Protein AF-A0A8T1GXF8-F1 (afdb_monomer)

Secondary structure (DSSP, 8-state):
-HHHHTTTTT-TTT-SHHHHHTEEEEES-HHHHHHHHHHHHHHS-S-EEEEE-EEEESSGGGTTSS-HHHHHH---TTS--SEEEEETT-EEEE-S-SBGGGTB-TT-EEEEEEEETTEEEEEE-SSTTTT-EEEEE-EEEE--TT-TT-SS-EEEEE-SEEE-SEEEGGG-TT---SEEEEE-S----

InterPro domains:
  IPR027417 P-loop containing nucleoside triphosphate hydrolase [SSF52540] (17-183)
  IPR049163 DNA helicase Pif1-like, 2B domain [PF21530] (69-115)

Nearest PDB structures (foldseek):
  7lcc-assembly1_A  TM=9.025E-01  e=4.072E-19  synthetic construct
  5fhg-assembly2_B  TM=7.151E-01  e=6.614E-10  Bacteroides fragilis
  8xak-assembly2_C  TM=7.010E-01  e=9.595E-10  Saccharomyces cerevisiae
  5fhg-assembly1_A  TM=6.345E-01  e=3.557E-10  Bacteroides fragilis
  5ftf-assembly1_A  TM=6.315E-01  e=1.086E-09  Bacteroides sp. 3_1_23

pLDDT: mean 87.41, std 11.11, range [46.5, 98.56]

Structure (mmCIF, N/CA/C/O backbone):
data_AF-A0A8T1GXF8-F1
#
_entry.id   AF-A0A8T1GXF8-F1
#
loop_
_atom_site.group_PDB
_atom_site.id
_atom_site.type_symbol
_atom_site.label_atom_id
_atom_site.label_alt_id
_atom_site.label_comp_id
_atom_site.label_asym_id
_atom_site.label_entity_id
_atom_site.label_seq_id
_atom_site.pdbx_PDB_ins_code
_atom_site.Cartn_x
_atom_site.Cartn_y
_atom_site.Cartn_z
_atom_site.occupancy
_atom_site.B_iso_or_equiv
_atom_site.auth_seq_id
_atom_site.auth_comp_id
_atom_site.auth_asym_id
_atom_site.auth_atom_id
_atom_site.pdbx_PDB_model_num
ATOM 1 N N . MET A 1 1 ? -4.449 21.041 6.883 1.00 81.50 1 MET A N 1
ATOM 2 C CA . MET A 1 1 ? -5.172 20.009 6.102 1.00 81.50 1 MET A CA 1
ATOM 3 C C . MET A 1 1 ? -4.795 18.595 6.518 1.00 81.50 1 MET A C 1
ATOM 5 O O . MET A 1 1 ? -5.684 17.886 6.965 1.00 81.50 1 MET A O 1
ATOM 9 N N . VAL A 1 2 ? -3.536 18.148 6.372 1.00 83.31 2 VAL A N 1
ATOM 10 C CA . VAL A 1 2 ? -3.151 16.790 6.816 1.00 83.31 2 VAL A CA 1
ATOM 11 C C . VAL A 1 2 ? -3.390 16.630 8.319 1.00 83.31 2 VAL A C 1
ATOM 13 O O . VAL A 1 2 ? -4.063 15.682 8.712 1.00 83.31 2 VAL A O 1
ATOM 16 N N . ASP A 1 3 ? -2.955 17.605 9.122 1.00 84.75 3 ASP A N 1
ATOM 17 C CA . ASP A 1 3 ? -3.171 17.605 10.577 1.00 84.75 3 ASP A CA 1
ATOM 18 C C . ASP A 1 3 ? -4.641 17.648 10.982 1.00 84.75 3 ASP A C 1
ATOM 20 O O . ASP A 1 3 ? -5.003 17.102 12.007 1.00 84.75 3 ASP A O 1
ATOM 24 N N . GLU A 1 4 ? -5.509 18.261 10.180 1.00 86.38 4 GLU A N 1
ATOM 25 C CA . GLU A 1 4 ? -6.945 18.315 10.480 1.00 86.38 4 GLU A CA 1
ATOM 26 C C . GLU A 1 4 ? -7.642 17.013 10.078 1.00 86.38 4 GLU A C 1
ATOM 28 O O . GLU A 1 4 ? -8.509 16.514 10.790 1.00 86.38 4 GLU A O 1
ATOM 33 N N . MET A 1 5 ? -7.271 16.446 8.924 1.00 88.62 5 MET A N 1
ATOM 34 C CA . MET A 1 5 ? -7.880 15.215 8.422 1.00 88.62 5 MET A CA 1
ATOM 35 C C . MET A 1 5 ? -7.486 14.006 9.266 1.00 88.62 5 MET A C 1
ATOM 37 O O . MET A 1 5 ? -8.310 13.116 9.478 1.00 88.62 5 MET A O 1
ATOM 41 N N . TYR A 1 6 ? -6.232 13.992 9.716 1.00 91.25 6 TYR A N 1
ATOM 42 C CA . TYR A 1 6 ? -5.596 12.885 10.414 1.00 91.25 6 TYR A CA 1
ATOM 43 C C . TYR A 1 6 ? -5.114 13.278 11.820 1.00 91.25 6 TYR A C 1
ATOM 45 O O . TYR A 1 6 ? -4.135 12.717 12.300 1.00 91.25 6 TYR A O 1
ATOM 53 N N . ALA A 1 7 ? -5.809 14.209 12.485 1.00 90.25 7 ALA A N 1
ATOM 54 C CA . ALA A 1 7 ? -5.467 14.697 13.828 1.00 90.25 7 ALA A CA 1
ATOM 55 C C . ALA A 1 7 ? -5.277 13.558 14.841 1.00 90.25 7 ALA A C 1
ATOM 57 O O . ALA A 1 7 ? -4.306 13.528 15.592 1.00 90.25 7 ALA A O 1
ATOM 58 N N . ASP A 1 8 ? -6.183 12.582 14.798 1.00 92.25 8 ASP A N 1
ATOM 59 C CA . ASP A 1 8 ? -6.244 11.473 15.746 1.00 92.25 8 ASP A CA 1
ATOM 60 C C . ASP A 1 8 ? -5.544 10.208 15.234 1.00 92.25 8 ASP A C 1
ATOM 62 O O . ASP A 1 8 ? -5.797 9.122 15.743 1.00 92.25 8 ASP A O 1
ATOM 66 N N . ILE A 1 9 ? -4.666 10.311 14.225 1.00 91.62 9 ILE A N 1
ATOM 67 C CA . ILE A 1 9 ? -4.040 9.151 13.559 1.00 91.62 9 ILE A CA 1
ATOM 68 C C . ILE A 1 9 ? -3.285 8.207 14.509 1.00 91.62 9 ILE A C 1
ATOM 70 O O . ILE A 1 9 ? -3.163 7.021 14.213 1.00 91.62 9 ILE A O 1
ATOM 74 N N . ASN A 1 10 ? -2.814 8.723 15.647 1.00 92.44 10 ASN A N 1
ATOM 75 C CA . ASN A 1 10 ? -2.092 7.963 16.669 1.00 92.44 10 ASN A CA 1
ATOM 76 C C . ASN A 1 10 ? -2.950 7.629 17.902 1.00 92.44 10 ASN A C 1
ATOM 78 O O . ASN A 1 10 ? -2.447 7.021 18.841 1.00 92.44 10 ASN A O 1
ATOM 82 N N . ASN A 1 11 ? -4.233 8.005 17.925 1.00 92.50 11 ASN A N 1
ATOM 83 C CA . ASN A 1 11 ? -5.136 7.646 19.014 1.00 92.50 11 ASN A CA 1
ATOM 84 C C . ASN A 1 11 ? -5.767 6.270 18.728 1.00 92.50 11 ASN A C 1
ATOM 86 O O . ASN A 1 11 ? -6.639 6.186 17.864 1.00 92.50 11 ASN A O 1
ATOM 90 N N . PRO A 1 12 ? -5.397 5.192 19.443 1.00 86.44 12 PRO A N 1
ATOM 91 C CA . PRO A 1 12 ? -5.877 3.842 19.146 1.00 86.44 12 PRO A CA 1
ATOM 92 C C . PRO A 1 12 ? -7.381 3.645 19.397 1.00 86.44 12 PRO A C 1
ATOM 94 O O . PRO A 1 12 ? -7.958 2.701 18.862 1.00 86.44 12 PRO A O 1
ATOM 97 N N . GLU A 1 13 ? -8.026 4.514 20.183 1.00 88.31 13 GLU A N 1
ATOM 98 C CA . GLU A 1 13 ? -9.478 4.466 20.407 1.00 88.31 13 GLU A CA 1
ATOM 99 C C . GLU A 1 13 ? -10.265 5.041 19.220 1.00 88.31 13 GLU A C 1
ATOM 101 O O . GLU A 1 13 ? -11.427 4.689 19.020 1.00 88.31 13 GLU A O 1
ATOM 106 N N . ILE A 1 14 ? -9.628 5.902 18.416 1.00 89.06 14 ILE A N 1
ATOM 107 C CA . ILE A 1 14 ? -10.257 6.611 17.293 1.00 89.06 14 ILE A CA 1
ATOM 108 C C . ILE A 1 14 ? -9.760 6.074 15.947 1.00 89.06 14 ILE A C 1
ATOM 110 O O . ILE A 1 14 ? -10.574 5.817 15.067 1.00 89.06 14 ILE A O 1
ATOM 114 N N . ALA A 1 15 ? -8.451 5.880 15.774 1.00 89.25 15 ALA A N 1
ATOM 115 C CA . ALA A 1 15 ? -7.791 5.476 14.530 1.00 89.25 15 ALA A CA 1
ATOM 116 C C . ALA A 1 15 ? -7.966 3.980 14.204 1.00 89.25 15 ALA A C 1
ATOM 118 O O . ALA A 1 15 ? -7.003 3.227 14.057 1.00 89.25 15 ALA A O 1
ATOM 119 N N . ASN A 1 16 ? -9.218 3.548 14.092 1.00 88.19 16 ASN A N 1
ATOM 120 C CA . ASN A 1 16 ? -9.606 2.205 13.678 1.00 88.19 16 ASN A CA 1
ATOM 121 C C . ASN A 1 16 ? -9.900 2.136 12.163 1.00 88.19 16 ASN A C 1
ATOM 123 O O . ASN A 1 16 ? -9.823 3.135 11.439 1.00 88.19 16 ASN A O 1
ATOM 127 N N . ASP A 1 17 ? -10.254 0.943 11.674 1.00 84.44 17 ASP A N 1
ATOM 128 C CA . ASP A 1 17 ? -10.574 0.721 10.257 1.00 84.44 17 ASP A CA 1
ATOM 129 C C . ASP A 1 17 ? -11.689 1.657 9.758 1.00 84.44 17 ASP A C 1
ATOM 131 O O . ASP A 1 17 ? -11.606 2.155 8.638 1.00 84.44 17 ASP A O 1
ATOM 135 N N . GLU A 1 18 ? -12.697 1.957 10.582 1.00 87.69 18 GLU A N 1
ATOM 136 C CA . GLU A 1 18 ? -13.804 2.853 10.224 1.00 87.69 18 GLU A CA 1
ATOM 137 C C . GLU A 1 18 ? -13.340 4.309 10.066 1.00 87.69 18 GLU A C 1
ATOM 139 O O . GLU A 1 18 ? -13.694 4.975 9.089 1.00 87.69 18 GLU A O 1
ATOM 144 N N . TYR A 1 19 ? -12.486 4.793 10.972 1.00 91.06 19 TYR A N 1
ATOM 145 C CA . TYR A 1 19 ? -11.902 6.132 10.888 1.00 91.06 19 TYR A CA 1
ATOM 146 C C . TYR A 1 19 ? -11.147 6.341 9.578 1.00 91.06 19 TYR A C 1
ATOM 148 O O . TYR A 1 19 ? -11.360 7.339 8.884 1.00 91.06 19 TYR A O 1
ATOM 156 N N . PHE A 1 20 ? -10.299 5.384 9.202 1.00 90.25 20 PHE A N 1
ATOM 157 C CA . PHE A 1 20 ? -9.548 5.471 7.955 1.00 90.25 20 PHE A CA 1
ATOM 158 C C . PHE A 1 20 ? -10.421 5.191 6.722 1.00 90.25 20 PHE A C 1
ATOM 160 O O . PHE A 1 20 ? -10.200 5.804 5.676 1.00 90.25 20 PHE A O 1
ATOM 167 N N . ALA A 1 21 ? -11.430 4.319 6.819 1.00 86.62 21 ALA A N 1
ATOM 168 C CA . ALA A 1 21 ? -12.354 4.020 5.722 1.00 86.62 21 ALA A CA 1
ATOM 169 C C . ALA A 1 21 ? -13.134 5.266 5.292 1.00 86.62 21 ALA A C 1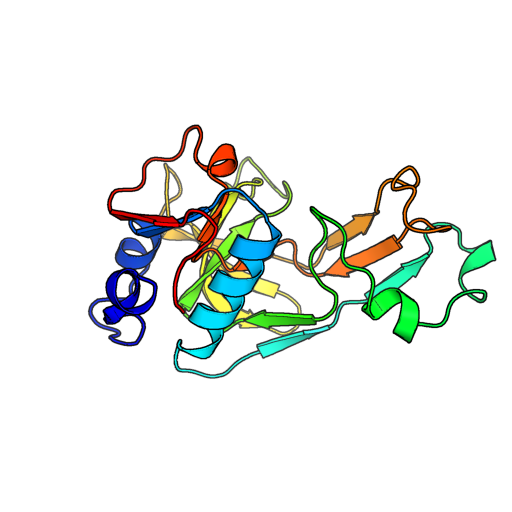
ATOM 171 O O . ALA A 1 21 ? -13.279 5.535 4.097 1.00 86.62 21 ALA A O 1
ATOM 172 N N . ASN A 1 22 ? -13.564 6.062 6.269 1.00 88.44 22 ASN A N 1
ATOM 173 C CA . ASN A 1 22 ? -14.399 7.235 6.053 1.00 88.44 22 ASN A CA 1
ATOM 174 C C . ASN A 1 22 ? -13.611 8.502 5.708 1.00 88.44 22 ASN A C 1
ATOM 176 O O . ASN A 1 22 ? -14.230 9.532 5.452 1.00 88.44 22 ASN A O 1
ATOM 180 N N . ARG A 1 23 ? -12.273 8.441 5.659 1.00 90.94 23 ARG A N 1
ATOM 181 C CA . ARG A 1 23 ? -11.396 9.590 5.398 1.00 90.94 23 ARG A CA 1
ATOM 1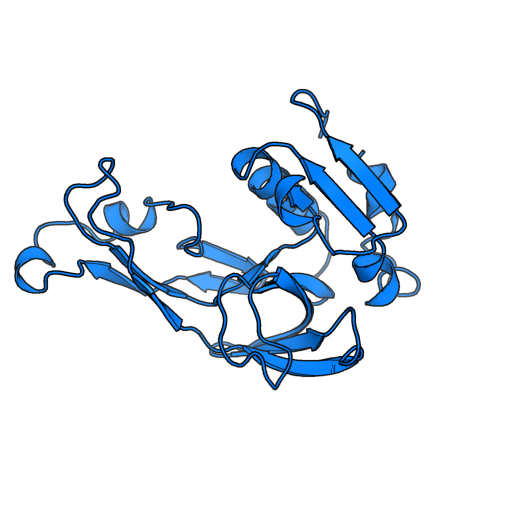82 C C . ARG A 1 23 ? -10.502 9.363 4.187 1.00 90.94 23 ARG A C 1
ATOM 184 O O . ARG A 1 23 ? -9.912 8.294 4.023 1.00 90.94 23 ARG A O 1
ATOM 191 N N . THR A 1 24 ? -10.380 10.385 3.344 1.00 90.44 24 THR A N 1
ATOM 192 C CA . THR A 1 24 ? -9.302 10.466 2.353 1.00 90.44 24 THR A CA 1
ATOM 193 C C . THR A 1 24 ? -9.024 11.910 1.959 1.00 90.44 24 THR A C 1
ATOM 195 O O . THR A 1 24 ? -9.913 12.763 1.944 1.00 90.44 24 THR A O 1
ATOM 198 N N . ILE A 1 25 ? -7.782 12.180 1.573 1.00 91.62 25 ILE A N 1
ATOM 199 C CA . ILE A 1 25 ? -7.412 13.425 0.905 1.00 91.62 25 ILE A CA 1
ATOM 200 C C . ILE A 1 25 ? -7.465 13.200 -0.609 1.00 91.62 25 ILE A C 1
ATOM 202 O O . ILE A 1 25 ? -6.959 12.204 -1.120 1.00 91.62 25 ILE A O 1
ATOM 206 N N . LEU A 1 26 ? -8.095 14.112 -1.335 1.00 90.19 26 LEU A N 1
ATOM 207 C CA . LEU A 1 26 ? -8.250 14.074 -2.780 1.00 90.19 26 LEU A CA 1
ATOM 208 C C . LEU A 1 26 ? -7.356 15.105 -3.437 1.00 90.19 26 LEU A C 1
ATOM 210 O O . LEU A 1 26 ? -7.345 16.274 -3.050 1.00 90.19 26 LEU A O 1
ATOM 214 N N . THR A 1 27 ? -6.625 14.673 -4.457 1.00 89.38 27 THR A N 1
ATOM 215 C CA . THR A 1 27 ? -5.716 15.546 -5.205 1.00 89.38 27 THR A CA 1
ATOM 216 C C . THR A 1 27 ? -5.856 15.341 -6.710 1.00 89.38 27 THR A C 1
ATOM 218 O O . THR A 1 27 ? -6.515 14.414 -7.182 1.00 89.38 27 THR A O 1
ATOM 221 N N . THR A 1 28 ? -5.250 16.221 -7.501 1.00 87.19 28 THR A N 1
ATOM 222 C CA . THR A 1 28 ? -5.323 16.143 -8.966 1.00 87.19 28 THR A CA 1
ATOM 223 C C . THR A 1 28 ? -4.246 15.255 -9.590 1.00 87.19 28 THR A C 1
ATOM 225 O O . THR A 1 28 ? -4.422 14.818 -10.724 1.00 87.19 28 THR A O 1
ATOM 228 N N . THR A 1 29 ? -3.141 14.957 -8.890 1.00 85.94 29 THR A N 1
ATOM 229 C CA . THR A 1 29 ? -1.992 14.236 -9.473 1.00 85.94 29 THR A CA 1
ATOM 230 C C . THR A 1 29 ? -1.434 13.154 -8.550 1.00 85.94 29 THR A C 1
ATOM 232 O O . THR A 1 29 ? -1.366 13.322 -7.331 1.00 85.94 29 THR A O 1
ATOM 235 N N . ASN A 1 30 ? -0.958 12.049 -9.138 1.00 83.44 30 ASN A N 1
ATOM 236 C CA . ASN A 1 30 ? -0.320 10.957 -8.389 1.00 83.44 30 ASN A CA 1
ATOM 237 C C . ASN A 1 30 ? 0.923 11.430 -7.615 1.00 83.44 30 ASN A C 1
ATOM 239 O O . ASN A 1 30 ? 1.163 10.964 -6.509 1.00 83.44 30 ASN A O 1
ATOM 243 N N . ALA A 1 31 ? 1.674 12.400 -8.149 1.00 84.69 31 ALA A N 1
ATOM 244 C CA . ALA A 1 31 ? 2.844 12.956 -7.469 1.00 84.69 31 ALA A CA 1
ATOM 245 C C . ALA A 1 31 ? 2.479 13.654 -6.145 1.00 84.69 31 ALA A C 1
ATOM 247 O O . ALA A 1 31 ? 3.201 13.542 -5.157 1.00 84.69 31 ALA A O 1
ATOM 248 N N . VAL A 1 32 ? 1.346 14.365 -6.090 1.00 88.19 32 VAL A N 1
ATOM 249 C CA . VAL A 1 32 ? 0.863 14.965 -4.834 1.00 88.19 32 VAL A CA 1
ATOM 250 C C . VAL A 1 32 ? 0.328 13.879 -3.897 1.00 88.19 32 VAL A C 1
ATOM 252 O O . VAL A 1 32 ? 0.594 13.943 -2.701 1.00 88.19 32 VAL A O 1
ATOM 255 N N . VAL A 1 33 ? -0.371 12.862 -4.426 1.00 88.75 33 VAL A N 1
ATOM 256 C CA . VAL A 1 33 ? -0.807 11.697 -3.630 1.00 88.75 33 VAL A CA 1
ATOM 257 C C . VAL A 1 33 ? 0.378 11.040 -2.928 1.00 88.75 33 VAL A C 1
ATOM 259 O O . VAL A 1 33 ? 0.314 10.827 -1.721 1.00 88.75 33 VAL A O 1
ATOM 262 N N . GLN A 1 34 ? 1.462 10.768 -3.659 1.00 86.50 34 GLN A N 1
ATOM 263 C CA . GLN A 1 34 ? 2.660 10.143 -3.107 1.00 86.50 34 GLN A CA 1
ATOM 264 C C . GLN A 1 34 ? 3.252 10.981 -1.966 1.00 86.50 34 GLN A C 1
ATOM 266 O O . GLN A 1 34 ? 3.443 10.452 -0.875 1.00 86.50 34 GLN A O 1
ATOM 271 N N . ARG A 1 35 ? 3.441 12.291 -2.174 1.00 88.62 35 ARG A N 1
ATOM 272 C CA . ARG A 1 35 ? 3.970 13.191 -1.133 1.00 88.62 35 ARG A CA 1
ATOM 273 C C . ARG A 1 35 ? 3.108 13.213 0.129 1.00 88.62 35 ARG A C 1
ATOM 275 O O . ARG A 1 35 ? 3.638 13.119 1.229 1.00 88.62 35 ARG A O 1
ATOM 282 N N . ILE A 1 36 ? 1.784 13.304 -0.015 1.00 91.19 36 ILE A N 1
ATOM 283 C CA . ILE A 1 36 ? 0.873 13.307 1.140 1.00 91.19 36 ILE A CA 1
ATOM 284 C C . ILE A 1 36 ? 0.916 11.960 1.860 1.00 91.19 36 ILE A C 1
ATOM 286 O O . ILE A 1 36 ? 1.009 11.921 3.082 1.00 91.19 36 ILE A O 1
ATOM 290 N N . ASN A 1 37 ? 0.874 10.856 1.117 1.00 91.94 37 ASN A N 1
ATOM 291 C CA . ASN A 1 37 ? 0.954 9.519 1.690 1.00 91.94 37 ASN A CA 1
ATOM 292 C C . ASN A 1 37 ? 2.260 9.307 2.465 1.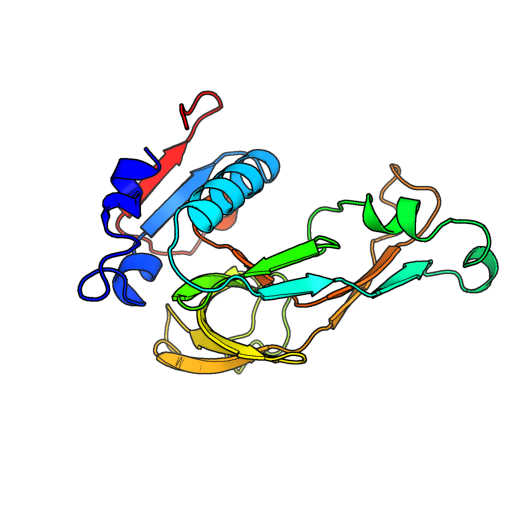00 91.94 37 ASN A C 1
ATOM 294 O O . ASN A 1 37 ? 2.223 8.774 3.572 1.00 91.94 37 ASN A O 1
ATOM 298 N N . GLU A 1 38 ? 3.395 9.747 1.922 1.00 89.31 38 GLU A N 1
ATOM 299 C CA . GLU A 1 38 ? 4.693 9.704 2.600 1.00 89.31 38 GLU A CA 1
ATOM 300 C C . GLU A 1 38 ? 4.685 10.558 3.874 1.00 89.31 38 GLU A C 1
ATOM 302 O O . GLU A 1 38 ? 5.033 10.053 4.942 1.00 89.31 38 GLU A O 1
ATOM 307 N N . ALA A 1 39 ? 4.210 11.806 3.795 1.00 90.62 39 ALA A N 1
ATOM 308 C CA . ALA A 1 39 ? 4.131 12.711 4.940 1.00 90.62 39 ALA A CA 1
ATOM 309 C C . ALA A 1 39 ? 3.247 12.153 6.070 1.00 90.62 39 ALA A C 1
ATOM 311 O O . ALA A 1 39 ? 3.643 12.167 7.234 1.00 90.62 39 ALA A O 1
ATOM 312 N N . VAL A 1 40 ? 2.071 11.606 5.744 1.00 91.75 40 VAL A N 1
ATOM 313 C CA . VAL A 1 40 ? 1.162 11.013 6.740 1.00 91.75 40 VAL A CA 1
ATOM 314 C C . VAL A 1 40 ? 1.765 9.736 7.339 1.00 91.75 40 VAL A C 1
ATOM 316 O O . VAL A 1 40 ? 1.725 9.543 8.552 1.00 91.75 40 VAL A O 1
ATOM 319 N N . THR A 1 41 ? 2.400 8.891 6.519 1.00 90.44 41 THR A N 1
ATOM 320 C CA . THR A 1 41 ? 3.068 7.661 6.989 1.00 90.44 41 THR A CA 1
ATOM 321 C C . THR A 1 41 ? 4.215 7.969 7.959 1.00 90.44 41 THR A C 1
ATOM 323 O O . THR A 1 41 ? 4.455 7.215 8.907 1.00 90.44 41 THR A O 1
ATOM 326 N N . GLN A 1 42 ? 4.928 9.081 7.758 1.00 89.94 42 GLN A N 1
ATOM 327 C CA . GLN A 1 42 ? 5.978 9.532 8.675 1.00 89.94 42 GLN A CA 1
ATOM 328 C C . GLN A 1 42 ? 5.418 9.981 10.034 1.00 89.94 42 GLN A C 1
ATOM 330 O O . GLN A 1 42 ? 6.068 9.723 11.044 1.00 89.94 42 GLN A O 1
ATOM 335 N N . ARG A 1 43 ? 4.215 10.575 10.069 1.00 90.31 43 ARG A N 1
ATOM 336 C CA . ARG A 1 43 ? 3.528 11.019 11.302 1.00 90.31 43 ARG A CA 1
ATOM 337 C C . ARG A 1 43 ? 2.914 9.873 12.115 1.00 90.31 43 ARG A C 1
ATOM 339 O O . ARG A 1 43 ? 2.782 10.001 13.329 1.00 90.31 43 ARG A O 1
ATOM 346 N N . LEU A 1 44 ? 2.532 8.774 11.458 1.00 90.62 44 LEU A N 1
ATOM 347 C CA . LEU A 1 44 ? 1.970 7.597 12.126 1.00 90.62 44 LEU A CA 1
ATOM 348 C C . LEU A 1 44 ? 3.009 6.969 13.071 1.00 90.62 44 LEU A C 1
ATOM 350 O O . LEU A 1 44 ? 4.137 6.699 12.663 1.00 90.62 44 LEU A O 1
ATOM 354 N N . GLU A 1 45 ? 2.654 6.703 14.318 1.00 92.56 45 GLU A N 1
ATOM 355 C CA . GLU A 1 45 ? 3.526 6.028 15.277 1.00 92.56 45 GLU A CA 1
ATOM 356 C C . GLU A 1 45 ? 3.657 4.526 14.978 1.00 92.56 45 GLU A C 1
ATOM 358 O O . GLU A 1 45 ? 2.863 3.920 14.259 1.00 92.56 45 GLU A O 1
ATOM 363 N N . GLY A 1 46 ? 4.700 3.906 15.531 1.00 91.19 46 GLY A N 1
ATOM 364 C CA . GLY A 1 46 ? 4.944 2.471 15.408 1.00 91.19 46 GLY A CA 1
ATOM 365 C C . GLY A 1 46 ? 6.103 2.098 14.485 1.00 91.19 46 GLY A C 1
ATOM 366 O O . GLY A 1 46 ? 6.751 2.934 13.850 1.00 91.19 46 GLY A O 1
ATOM 367 N N . VAL A 1 47 ? 6.393 0.797 14.457 1.00 94.06 47 VAL A N 1
ATOM 368 C CA . VAL A 1 47 ? 7.560 0.243 13.765 1.00 94.06 47 VAL A CA 1
ATOM 369 C C . VAL A 1 47 ? 7.313 0.214 12.259 1.00 94.06 47 VAL A C 1
ATOM 371 O O . VAL A 1 47 ? 6.392 -0.450 11.779 1.00 94.06 47 VAL A O 1
ATOM 374 N N . SER A 1 48 ? 8.163 0.922 11.517 1.00 95.25 48 SER A N 1
ATOM 375 C CA . SER A 1 48 ? 8.219 0.836 10.059 1.00 95.25 48 SER A CA 1
ATOM 376 C C . SER A 1 48 ? 8.824 -0.492 9.625 1.00 95.25 48 SER A C 1
ATOM 378 O O . SER A 1 48 ? 9.887 -0.880 10.109 1.00 95.25 48 SER A O 1
ATOM 380 N N . GLN A 1 49 ? 8.202 -1.137 8.646 1.00 97.00 49 GLN A N 1
ATOM 381 C CA . GLN A 1 49 ? 8.792 -2.240 7.906 1.00 97.00 49 GLN A CA 1
ATOM 382 C C . GLN A 1 49 ? 9.028 -1.824 6.460 1.00 97.00 49 GLN A C 1
ATOM 384 O O . GLN A 1 49 ? 8.138 -1.300 5.786 1.00 97.00 49 GLN A O 1
ATOM 389 N N . GLU A 1 50 ? 10.248 -2.064 5.996 1.00 96.81 50 GLU A N 1
ATOM 390 C CA . GLU A 1 50 ? 10.673 -1.758 4.641 1.00 96.81 50 GLU A CA 1
ATOM 391 C C . GLU A 1 50 ? 10.691 -3.017 3.776 1.00 96.81 50 GLU A C 1
ATOM 393 O O . GLU A 1 50 ? 11.159 -4.083 4.182 1.00 96.81 50 GLU A O 1
ATOM 398 N N . TYR A 1 51 ? 10.187 -2.876 2.555 1.00 97.88 51 TYR A N 1
ATOM 399 C CA . TYR A 1 51 ? 10.198 -3.908 1.537 1.00 97.88 51 TYR A CA 1
ATOM 400 C C . TYR A 1 51 ? 10.902 -3.384 0.293 1.00 97.88 51 TYR A C 1
ATOM 402 O O . TYR A 1 51 ? 10.351 -2.566 -0.444 1.00 97.88 51 TYR A O 1
ATOM 410 N N . LEU A 1 52 ? 12.098 -3.907 0.037 1.00 97.56 52 LEU A N 1
ATOM 411 C CA . LEU A 1 52 ? 12.822 -3.679 -1.210 1.00 97.56 52 LEU A CA 1
ATOM 412 C C . LEU A 1 52 ? 12.291 -4.606 -2.302 1.00 97.56 52 LEU A C 1
ATOM 414 O O . LEU A 1 52 ? 12.004 -5.786 -2.043 1.00 97.56 52 LEU A O 1
ATOM 418 N N . SER A 1 53 ? 12.131 -4.068 -3.506 1.00 96.88 53 SER A N 1
ATOM 419 C CA . SER A 1 53 ? 11.737 -4.842 -4.676 1.00 96.88 53 SER A CA 1
ATOM 420 C C . SER A 1 53 ? 12.895 -5.679 -5.213 1.00 96.88 53 SER A C 1
ATOM 422 O O . SER A 1 53 ? 14.049 -5.520 -4.820 1.00 96.88 53 SER A O 1
ATOM 424 N N . THR A 1 54 ? 12.573 -6.598 -6.118 1.00 95.00 54 THR A N 1
ATOM 425 C CA . THR A 1 54 ? 13.567 -7.277 -6.956 1.00 95.00 54 THR A CA 1
ATOM 426 C C . THR A 1 54 ? 13.335 -6.844 -8.392 1.00 95.00 54 THR A C 1
ATOM 428 O O . THR A 1 54 ? 12.263 -7.128 -8.933 1.00 95.00 54 THR A O 1
ATOM 431 N N . ASP A 1 55 ? 14.315 -6.160 -8.978 1.00 92.88 55 ASP A N 1
ATOM 432 C CA . ASP A 1 55 ? 14.184 -5.521 -10.283 1.00 92.88 55 ASP A CA 1
ATOM 433 C C . ASP A 1 55 ? 15.056 -6.213 -11.334 1.00 92.88 55 ASP A C 1
ATOM 435 O O . ASP A 1 55 ? 16.151 -6.709 -11.066 1.00 92.88 55 ASP A O 1
ATOM 439 N N . SER A 1 56 ? 14.530 -6.268 -12.549 1.00 90.44 56 SER A N 1
ATOM 440 C CA . SER A 1 56 ? 15.161 -6.877 -13.717 1.00 90.44 56 SER A CA 1
ATOM 441 C C . SER A 1 56 ? 14.635 -6.210 -14.982 1.00 90.44 56 SER A C 1
ATOM 443 O O . SER A 1 56 ? 13.628 -5.499 -14.943 1.00 90.44 56 SER A O 1
ATOM 445 N N . VAL A 1 57 ? 15.315 -6.438 -16.098 1.00 88.62 57 VAL A N 1
ATOM 446 C CA . VAL A 1 57 ? 14.848 -6.022 -17.421 1.00 88.62 57 VAL A CA 1
ATOM 447 C C . VAL A 1 57 ? 14.047 -7.169 -18.038 1.00 88.62 57 VAL A C 1
ATOM 449 O O . VAL A 1 57 ? 14.370 -8.330 -17.818 1.00 88.62 57 VAL A O 1
ATOM 452 N N . GLU A 1 58 ? 12.973 -6.852 -18.757 1.00 78.31 58 GLU A N 1
ATOM 453 C CA . GLU A 1 58 ? 12.092 -7.838 -19.399 1.00 78.31 58 GLU A CA 1
ATOM 454 C C . GLU A 1 58 ? 12.810 -8.661 -20.482 1.00 78.31 58 GLU A C 1
ATOM 456 O O . GLU A 1 58 ? 12.523 -9.843 -20.651 1.00 78.31 58 GLU A O 1
ATOM 461 N N . GLU A 1 59 ? 13.773 -8.057 -21.178 1.00 72.94 59 GLU A N 1
ATOM 462 C CA . GLU A 1 59 ? 14.635 -8.745 -22.138 1.00 72.94 59 GLU A CA 1
ATOM 463 C C . GLU A 1 59 ? 15.879 -9.306 -21.432 1.00 72.94 59 GLU A C 1
ATOM 465 O O . GLU A 1 59 ? 16.795 -8.555 -21.083 1.00 72.94 59 GLU A O 1
ATOM 470 N N . ASP A 1 60 ? 15.928 -10.632 -21.262 1.00 60.25 60 ASP A N 1
ATOM 471 C CA . ASP A 1 60 ? 17.025 -11.346 -20.586 1.00 60.25 60 ASP A CA 1
ATOM 472 C C . ASP A 1 60 ? 18.408 -11.052 -21.206 1.00 60.25 60 ASP A C 1
ATOM 474 O O . ASP A 1 60 ? 19.411 -10.973 -20.496 1.00 60.25 60 ASP A O 1
ATOM 478 N N . GLU A 1 61 ? 18.470 -10.798 -22.518 1.00 61.78 61 GLU A N 1
ATOM 479 C CA . GLU A 1 61 ? 19.714 -10.443 -23.219 1.00 61.78 61 GLU A CA 1
ATOM 480 C C . GLU A 1 61 ? 20.275 -9.076 -22.798 1.00 61.78 61 GLU A C 1
ATOM 482 O O . GLU A 1 61 ? 21.469 -8.822 -22.972 1.00 61.78 61 GLU A O 1
ATOM 487 N N . LYS A 1 62 ? 19.440 -8.200 -22.213 1.00 60.84 62 LYS A N 1
ATOM 488 C CA . LYS A 1 62 ? 19.833 -6.855 -21.777 1.00 60.84 62 LYS A CA 1
ATOM 489 C C . LYS A 1 62 ? 20.061 -6.699 -20.277 1.00 60.84 62 LYS A C 1
ATOM 491 O O . LYS A 1 62 ? 20.445 -5.614 -19.838 1.00 60.84 62 LYS A O 1
ATOM 496 N N . VAL A 1 63 ? 19.874 -7.762 -19.494 1.00 61.25 63 VAL A N 1
ATOM 497 C CA . VAL A 1 63 ? 19.955 -7.731 -18.021 1.00 61.25 63 VAL A CA 1
ATOM 498 C C . VAL A 1 63 ? 21.298 -7.194 -17.515 1.00 61.25 63 VAL A C 1
ATOM 500 O O . VAL A 1 63 ? 21.337 -6.535 -16.482 1.00 61.25 63 VAL A O 1
ATOM 503 N N . ASN A 1 64 ? 22.381 -7.393 -18.272 1.00 65.12 64 ASN A N 1
ATOM 504 C CA . ASN A 1 64 ? 23.723 -6.934 -17.903 1.00 65.12 64 ASN A CA 1
ATOM 505 C C . ASN A 1 64 ? 24.087 -5.526 -18.417 1.00 65.12 64 ASN A C 1
ATOM 507 O O . ASN A 1 64 ? 25.186 -5.059 -18.126 1.00 65.12 64 ASN A O 1
ATOM 511 N N . PHE A 1 65 ? 23.223 -4.843 -19.180 1.00 75.94 65 PHE A N 1
ATOM 512 C CA . PHE A 1 65 ? 23.517 -3.486 -19.679 1.00 75.94 65 PHE A CA 1
ATOM 513 C C . PHE A 1 65 ? 23.139 -2.373 -18.700 1.00 75.94 65 PHE A C 1
ATOM 515 O O . PHE A 1 65 ? 23.543 -1.230 -18.908 1.00 75.94 65 PHE A O 1
ATOM 522 N N . PHE A 1 66 ? 22.369 -2.682 -17.654 1.00 81.75 66 PHE A N 1
ATOM 523 C CA . PHE A 1 66 ? 21.871 -1.687 -16.710 1.00 81.75 66 PHE A CA 1
ATOM 524 C C . PHE A 1 66 ? 22.256 -2.054 -15.281 1.00 81.75 66 PHE A C 1
ATOM 526 O O . PHE A 1 66 ? 22.035 -3.176 -14.826 1.00 81.75 66 PHE A O 1
ATOM 533 N N . GLU A 1 67 ? 22.812 -1.086 -14.559 1.00 87.00 67 GLU A N 1
ATOM 534 C CA . GLU A 1 67 ? 23.116 -1.246 -13.142 1.00 87.00 67 GLU A CA 1
ATOM 535 C C . GLU A 1 67 ? 21.824 -1.315 -12.319 1.00 87.00 67 GLU A C 1
ATOM 537 O O . GLU A 1 67 ? 20.850 -0.607 -12.588 1.00 87.00 67 GLU A O 1
ATOM 542 N N . GLN A 1 68 ? 21.819 -2.144 -11.272 1.00 88.44 68 GLN A N 1
ATOM 543 C CA . GLN A 1 68 ? 20.661 -2.291 -10.380 1.00 88.44 68 GLN A CA 1
ATOM 544 C C . GLN A 1 68 ? 20.253 -0.960 -9.738 1.00 88.44 68 GLN A C 1
ATOM 546 O O . GLN A 1 68 ? 19.065 -0.680 -9.603 1.00 88.44 68 GLN A O 1
ATOM 551 N N . GLU A 1 69 ? 21.221 -0.102 -9.411 1.00 89.94 69 GLU A N 1
ATOM 552 C CA . GLU A 1 69 ? 20.958 1.229 -8.860 1.00 89.94 69 GLU A CA 1
ATOM 553 C C . GLU A 1 69 ? 20.110 2.083 -9.807 1.00 89.94 69 GLU A C 1
ATOM 555 O O . GLU A 1 69 ? 19.178 2.746 -9.357 1.00 89.94 69 GLU A O 1
ATOM 560 N N . VAL A 1 70 ? 20.342 1.991 -11.122 1.00 88.75 70 VAL A N 1
ATOM 561 C CA . VAL A 1 70 ? 19.513 2.671 -12.126 1.00 88.75 70 VAL A CA 1
ATOM 562 C C . VAL A 1 70 ? 18.084 2.142 -12.066 1.00 88.75 70 VAL A C 1
ATOM 564 O O . VAL A 1 70 ? 17.149 2.937 -11.966 1.00 88.75 70 VAL A O 1
ATOM 567 N N . LEU A 1 71 ? 17.894 0.819 -12.040 1.00 90.06 71 LEU A N 1
ATOM 568 C CA . LEU A 1 71 ? 16.560 0.208 -11.982 1.00 90.06 71 LEU A CA 1
ATOM 569 C C . LEU A 1 71 ? 15.791 0.625 -10.719 1.00 90.06 71 LEU A C 1
ATOM 571 O O . LEU A 1 71 ? 14.599 0.932 -10.789 1.00 90.06 71 LEU A O 1
ATOM 575 N N . HIS A 1 72 ? 16.479 0.717 -9.579 1.00 92.56 72 HIS A N 1
ATOM 576 C CA . HIS A 1 72 ? 15.888 1.126 -8.305 1.00 92.56 72 HIS A CA 1
ATOM 577 C C . HIS A 1 72 ? 15.361 2.570 -8.313 1.00 92.56 72 HIS A C 1
ATOM 579 O O . HIS A 1 72 ? 14.411 2.874 -7.587 1.00 92.56 72 HIS A O 1
ATOM 585 N N . THR A 1 73 ? 15.930 3.455 -9.141 1.00 89.38 73 THR A N 1
ATOM 586 C CA . THR A 1 73 ? 15.462 4.849 -9.282 1.00 89.38 73 THR A CA 1
ATOM 587 C C . THR A 1 73 ? 14.231 4.996 -10.177 1.00 89.38 73 THR A C 1
ATOM 589 O O . THR A 1 73 ? 13.550 6.021 -10.122 1.00 89.38 73 THR A O 1
ATOM 592 N N . VAL A 1 74 ? 13.898 3.974 -10.975 1.00 87.94 74 VAL A N 1
ATOM 593 C CA . VAL A 1 74 ? 12.773 4.033 -11.912 1.00 87.94 74 VAL A CA 1
ATOM 594 C C . VAL A 1 74 ? 11.442 3.982 -11.160 1.00 87.94 74 VAL A C 1
ATOM 596 O O . VAL A 1 74 ? 11.121 3.010 -10.459 1.00 87.94 74 VAL A O 1
ATOM 599 N N . ASN A 1 75 ? 10.639 5.031 -11.345 1.00 86.44 75 ASN A N 1
ATOM 600 C CA . ASN A 1 75 ? 9.290 5.157 -10.806 1.00 86.44 75 ASN A CA 1
ATOM 601 C C . ASN A 1 75 ? 8.285 5.270 -11.960 1.00 86.44 75 ASN A C 1
ATOM 603 O O . ASN A 1 75 ? 8.302 6.242 -12.709 1.00 86.44 75 ASN A O 1
ATOM 607 N N . ILE A 1 76 ? 7.425 4.260 -12.107 1.00 86.69 76 ILE A N 1
ATOM 608 C CA . ILE A 1 76 ? 6.452 4.152 -13.200 1.00 86.69 76 ILE A CA 1
ATOM 609 C C . ILE A 1 76 ? 5.052 4.108 -12.599 1.00 86.69 76 ILE A C 1
ATOM 611 O O . ILE A 1 76 ? 4.767 3.318 -11.696 1.00 86.69 76 ILE A O 1
ATOM 615 N N . ASN A 1 77 ? 4.149 4.930 -13.136 1.00 82.75 77 ASN A N 1
ATOM 616 C CA . ASN A 1 77 ? 2.752 4.952 -12.710 1.00 82.75 77 ASN A CA 1
ATOM 617 C C . ASN A 1 77 ? 2.118 3.551 -12.805 1.00 82.75 77 ASN A C 1
ATOM 619 O O . ASN A 1 77 ? 2.156 2.902 -13.846 1.00 82.75 77 ASN A O 1
ATOM 623 N N . GLY A 1 78 ? 1.487 3.098 -11.719 1.00 85.31 78 GLY A N 1
ATOM 624 C CA . GLY A 1 78 ? 0.841 1.779 -11.662 1.00 85.31 78 GLY A CA 1
ATOM 625 C C . GLY A 1 78 ? 1.780 0.614 -11.325 1.00 85.31 78 GLY A C 1
ATOM 626 O O . GLY A 1 78 ? 1.321 -0.530 -11.264 1.00 85.31 78 GLY A O 1
ATOM 627 N N . ILE A 1 79 ? 3.057 0.896 -11.057 1.00 90.69 79 ILE A N 1
ATOM 628 C CA . ILE A 1 79 ? 4.029 -0.044 -10.499 1.00 90.69 79 ILE A CA 1
ATOM 629 C C . ILE A 1 79 ? 4.418 0.441 -9.102 1.00 90.69 79 ILE A C 1
ATOM 631 O O . ILE A 1 79 ? 4.651 1.627 -8.891 1.00 90.69 79 ILE A O 1
ATOM 635 N N . SER A 1 80 ? 4.473 -0.471 -8.129 1.00 92.81 80 SER A N 1
ATOM 636 C CA . SER A 1 80 ? 4.923 -0.117 -6.778 1.00 92.81 80 SER A CA 1
ATOM 637 C C . SER A 1 80 ? 6.382 0.375 -6.804 1.00 92.81 80 SER A C 1
ATOM 639 O O . SER A 1 80 ? 7.191 -0.159 -7.574 1.00 92.81 80 SER A O 1
ATOM 641 N N . PRO A 1 81 ? 6.768 1.350 -5.960 1.00 93.25 81 PRO A N 1
ATOM 642 C CA . PRO A 1 81 ? 8.153 1.807 -5.884 1.00 93.25 81 PRO A CA 1
ATOM 643 C C . PRO A 1 81 ? 9.103 0.684 -5.451 1.00 93.25 81 PRO A C 1
ATOM 645 O O . PRO A 1 81 ? 8.686 -0.301 -4.828 1.00 93.25 81 PRO A O 1
ATOM 648 N N . HIS A 1 82 ? 10.393 0.861 -5.756 1.00 95.38 82 HIS A N 1
ATOM 649 C CA . HIS A 1 82 ? 11.445 -0.051 -5.310 1.00 95.38 82 HIS A CA 1
ATOM 650 C C . HIS A 1 82 ? 11.426 -0.211 -3.787 1.00 95.38 82 HIS A C 1
ATOM 652 O O . HIS A 1 82 ? 11.358 -1.325 -3.270 1.00 95.38 82 HIS A O 1
ATOM 658 N N . LYS A 1 83 ? 11.400 0.917 -3.074 1.00 95.25 83 LYS A N 1
ATOM 659 C CA . LYS A 1 83 ? 11.323 0.971 -1.618 1.00 95.25 83 LYS A CA 1
ATOM 660 C C . LYS A 1 83 ? 9.889 1.242 -1.177 1.00 95.25 83 LYS A C 1
ATOM 662 O O . LYS A 1 83 ? 9.375 2.338 -1.387 1.00 95.25 83 LYS A O 1
ATOM 667 N N . LEU A 1 84 ? 9.255 0.249 -0.559 1.00 95.00 84 LEU A N 1
ATOM 668 C CA . LEU A 1 84 ? 7.925 0.375 0.035 1.00 95.00 84 LEU A CA 1
ATOM 669 C C . LEU A 1 84 ? 8.036 0.301 1.561 1.00 95.00 84 LEU A C 1
ATOM 671 O O . LEU A 1 84 ? 8.379 -0.744 2.110 1.00 95.00 84 LEU A O 1
ATOM 675 N N . THR A 1 85 ? 7.730 1.403 2.242 1.00 95.38 85 THR A N 1
ATOM 676 C CA . THR A 1 85 ? 7.752 1.494 3.709 1.00 95.38 85 THR A CA 1
ATOM 677 C C . THR A 1 85 ? 6.324 1.524 4.242 1.00 95.38 85 THR A C 1
ATOM 679 O O . THR A 1 85 ? 5.534 2.376 3.841 1.00 95.38 85 THR A O 1
ATOM 682 N N . LEU A 1 86 ? 5.987 0.600 5.143 1.00 96.31 86 LEU A N 1
ATOM 683 C CA . LEU A 1 86 ? 4.648 0.455 5.720 1.00 96.31 86 LEU A CA 1
ATOM 684 C C . LEU A 1 86 ? 4.719 0.330 7.243 1.00 96.31 86 LEU A C 1
ATOM 686 O O . LEU A 1 86 ? 5.723 -0.125 7.787 1.00 96.31 86 LEU A O 1
ATOM 690 N N . LYS A 1 87 ? 3.629 0.683 7.926 1.00 95.62 87 LYS A N 1
ATOM 691 C CA . LYS A 1 87 ? 3.437 0.471 9.367 1.00 95.62 87 LYS A CA 1
ATOM 692 C C . LYS A 1 87 ? 2.130 -0.278 9.606 1.00 95.62 87 LYS A C 1
ATOM 694 O O . LYS A 1 87 ? 1.190 -0.169 8.814 1.00 95.62 87 LYS A O 1
ATOM 699 N N . LYS A 1 88 ? 2.046 -1.022 10.710 1.00 94.50 88 LYS A N 1
ATOM 700 C CA . LYS A 1 88 ? 0.773 -1.600 11.165 1.00 94.50 88 LYS A CA 1
ATOM 701 C C . LYS A 1 88 ? -0.274 -0.488 11.333 1.00 94.50 88 LYS A C 1
ATOM 703 O O . LYS A 1 88 ? 0.073 0.613 11.740 1.00 94.50 88 LYS A O 1
ATOM 708 N N . GLY A 1 89 ? -1.527 -0.766 10.975 1.00 92.62 89 GLY A N 1
ATOM 709 C CA . GLY A 1 89 ? -2.624 0.206 11.009 1.00 92.62 89 GLY A CA 1
ATOM 710 C C . GLY A 1 89 ? -2.652 1.191 9.836 1.00 92.62 89 GLY A C 1
ATOM 711 O O . GLY A 1 89 ? -3.623 1.923 9.687 1.00 92.62 89 GLY A O 1
ATOM 712 N N . THR A 1 90 ? -1.638 1.202 8.961 1.00 94.31 90 THR A N 1
ATOM 713 C CA . THR A 1 90 ? -1.671 2.064 7.769 1.00 94.31 90 THR A CA 1
ATOM 714 C C . THR A 1 90 ? -2.789 1.599 6.824 1.00 94.31 90 THR A C 1
ATOM 716 O O . THR A 1 90 ? -2.792 0.422 6.449 1.00 94.31 90 THR A O 1
ATOM 719 N N . PRO A 1 91 ? -3.705 2.481 6.381 1.00 95.19 91 PRO A N 1
ATOM 720 C CA . PRO A 1 91 ? -4.597 2.176 5.275 1.00 95.19 91 PRO A CA 1
ATOM 721 C C . PRO A 1 91 ? -3.790 2.077 3.981 1.00 95.19 91 PRO A C 1
ATOM 723 O O . PRO A 1 91 ? -3.016 2.972 3.634 1.00 95.19 91 PRO A O 1
ATOM 726 N N . ILE A 1 92 ? -3.998 1.000 3.237 1.00 95.69 92 ILE A N 1
ATOM 727 C CA . ILE A 1 92 ? -3.399 0.758 1.925 1.00 95.69 92 ILE A CA 1
ATOM 728 C C . ILE A 1 92 ? -4.478 0.533 0.873 1.00 95.69 92 ILE A C 1
ATOM 730 O O . ILE A 1 92 ? -5.632 0.256 1.183 1.00 95.69 92 ILE A O 1
ATOM 734 N N . MET A 1 93 ? -4.104 0.658 -0.393 1.00 94.12 93 MET A N 1
ATOM 735 C CA . MET A 1 93 ? -4.974 0.413 -1.532 1.00 94.12 93 MET A CA 1
ATOM 736 C C . MET A 1 93 ? -4.301 -0.546 -2.502 1.00 94.12 93 MET A C 1
ATOM 738 O O . MET A 1 93 ? -3.131 -0.374 -2.852 1.00 94.12 93 MET A O 1
ATOM 742 N N . MET A 1 94 ? -5.064 -1.532 -2.962 1.00 95.00 94 MET A N 1
ATOM 743 C CA . MET A 1 94 ? -4.647 -2.468 -4.000 1.00 95.00 94 MET A CA 1
ATOM 744 C C . MET A 1 94 ? -4.391 -1.738 -5.324 1.00 95.00 94 MET A C 1
ATOM 746 O O . MET A 1 94 ? -5.216 -0.948 -5.781 1.00 95.00 94 MET A O 1
ATOM 750 N N . MET A 1 95 ? -3.263 -2.035 -5.967 1.00 93.19 95 MET A N 1
ATOM 751 C CA . MET A 1 95 ? -2.856 -1.448 -7.251 1.00 93.19 95 MET A CA 1
ATOM 752 C C . MET A 1 95 ? -3.193 -2.339 -8.457 1.00 93.19 95 MET A C 1
ATOM 754 O O . MET A 1 95 ? -3.208 -1.865 -9.593 1.00 93.19 95 MET A O 1
ATOM 758 N N . ARG A 1 96 ? -3.438 -3.637 -8.233 1.00 93.69 96 ARG A N 1
ATOM 759 C CA . ARG A 1 96 ? -3.738 -4.639 -9.268 1.00 93.69 96 ARG A CA 1
ATOM 760 C C . ARG A 1 96 ? -4.817 -5.603 -8.789 1.00 93.69 96 ARG A C 1
ATOM 762 O O . ARG A 1 96 ? -4.981 -5.817 -7.591 1.00 93.69 96 ARG A O 1
ATOM 769 N N . ASN A 1 97 ? -5.520 -6.204 -9.743 1.00 94.38 97 ASN A N 1
ATOM 770 C CA . ASN A 1 97 ? -6.428 -7.309 -9.465 1.00 94.38 97 ASN A CA 1
ATOM 771 C C . ASN A 1 97 ? -5.606 -8.570 -9.170 1.00 94.38 97 ASN A C 1
ATOM 773 O O . ASN A 1 97 ? -4.771 -8.951 -9.986 1.00 94.38 97 ASN A O 1
ATOM 777 N N . LEU A 1 98 ? -5.855 -9.206 -8.025 1.00 94.56 98 LEU A N 1
ATOM 778 C CA . LEU A 1 98 ? -5.329 -10.538 -7.701 1.00 94.56 98 LEU A CA 1
ATOM 779 C C . LEU A 1 98 ? -6.445 -11.574 -7.698 1.00 94.56 98 LEU A C 1
ATOM 781 O O . LEU A 1 98 ? -6.316 -12.631 -8.304 1.00 94.56 98 LEU A O 1
ATOM 785 N N . ASN A 1 99 ? -7.537 -11.260 -7.002 1.00 94.50 99 ASN A N 1
ATOM 786 C CA . ASN A 1 99 ? -8.703 -12.122 -6.902 1.00 94.50 99 ASN A CA 1
ATOM 787 C C . ASN A 1 99 ? -9.951 -11.263 -6.617 1.00 94.50 99 ASN A C 1
ATOM 789 O O . ASN A 1 99 ? -10.258 -10.995 -5.451 1.00 94.50 99 ASN A O 1
ATOM 793 N N . PRO A 1 100 ? -10.647 -10.784 -7.665 1.00 91.94 100 PRO A N 1
ATOM 794 C CA . PRO A 1 100 ? -11.855 -9.972 -7.518 1.00 91.94 100 PRO A CA 1
ATOM 795 C C . PRO A 1 100 ? -12.957 -10.666 -6.711 1.00 91.94 100 PRO A C 1
ATOM 797 O O . PRO A 1 100 ? -13.630 -10.005 -5.922 1.00 91.94 100 PRO A O 1
ATOM 800 N N . ASP A 1 101 ? -13.073 -11.992 -6.822 1.00 91.31 101 ASP A N 1
ATOM 801 C CA . ASP A 1 101 ? -14.068 -12.782 -6.088 1.00 91.31 101 ASP A CA 1
ATOM 802 C C . ASP A 1 101 ? -13.825 -12.774 -4.577 1.00 91.31 101 ASP A C 1
ATOM 804 O O . ASP A 1 101 ? -14.736 -13.062 -3.812 1.00 91.31 101 ASP A O 1
ATOM 808 N N . LEU A 1 102 ? -12.619 -12.423 -4.123 1.00 91.38 102 LEU A N 1
ATOM 809 C CA . LEU A 1 102 ? -12.289 -12.225 -2.708 1.00 91.38 102 LEU A CA 1
ATOM 810 C C . LEU A 1 102 ? -12.179 -10.743 -2.324 1.00 91.38 102 LEU A C 1
ATOM 812 O O . LEU A 1 102 ? -11.722 -10.425 -1.231 1.00 91.38 102 LEU A O 1
ATOM 816 N N . GLY A 1 103 ? -12.572 -9.822 -3.207 1.00 91.31 103 GLY A N 1
ATOM 817 C CA . GLY A 1 103 ? -12.438 -8.380 -2.985 1.00 91.31 103 GLY A CA 1
ATOM 818 C C . GLY A 1 103 ? -11.013 -7.843 -3.168 1.00 91.31 103 GLY A C 1
ATOM 81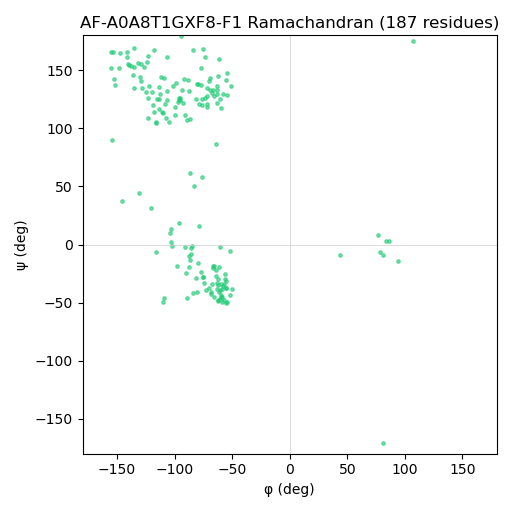9 O O . GLY A 1 103 ? -10.768 -6.670 -2.904 1.00 91.31 103 GLY A O 1
ATOM 820 N N . LEU A 1 104 ? -10.067 -8.654 -3.658 1.00 94.31 104 LEU A N 1
ATOM 821 C CA . LEU A 1 104 ? -8.695 -8.239 -3.973 1.00 94.31 104 LEU A CA 1
ATOM 822 C C . LEU A 1 104 ? -8.608 -7.666 -5.394 1.00 94.31 104 LEU A C 1
ATOM 824 O O . LEU A 1 104 ? -7.917 -8.211 -6.264 1.00 94.31 104 LEU A O 1
ATOM 828 N N . CYS A 1 105 ? -9.340 -6.579 -5.635 1.00 93.00 105 CYS A N 1
ATOM 829 C CA . CYS A 1 105 ? -9.338 -5.828 -6.885 1.00 93.00 105 CYS A CA 1
ATOM 830 C C . CYS A 1 105 ? -8.605 -4.485 -6.740 1.00 93.00 105 CYS A C 1
ATOM 832 O O . CYS A 1 105 ? -8.369 -3.990 -5.641 1.00 93.00 105 CYS A O 1
ATOM 834 N N . ASN A 1 106 ? -8.204 -3.897 -7.863 1.00 91.88 106 ASN A N 1
ATOM 835 C CA . ASN A 1 106 ? -7.596 -2.573 -7.914 1.00 91.88 106 ASN A CA 1
ATOM 836 C C . ASN A 1 106 ? -8.545 -1.533 -7.301 1.00 91.88 106 ASN A C 1
ATOM 838 O O . ASN A 1 106 ? -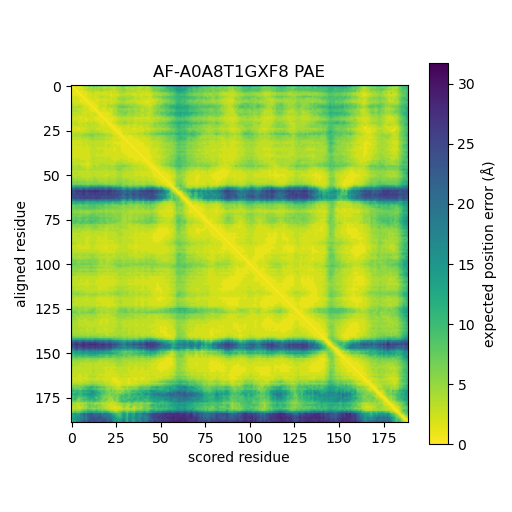9.707 -1.449 -7.688 1.00 91.88 106 ASN A O 1
ATOM 842 N N . GLY A 1 107 ? -8.034 -0.722 -6.378 1.00 89.31 107 GLY A N 1
ATOM 843 C CA . GLY A 1 107 ? -8.818 0.284 -5.665 1.00 89.31 107 GLY A CA 1
ATOM 844 C C . GLY A 1 107 ? -9.385 -0.174 -4.321 1.00 89.31 107 GLY A C 1
ATOM 845 O O . GLY A 1 107 ? -9.760 0.693 -3.531 1.00 89.31 107 GLY A O 1
ATOM 846 N N . THR A 1 108 ? -9.392 -1.477 -4.004 1.00 91.62 108 THR A N 1
ATOM 847 C CA . THR A 1 108 ? -9.819 -1.945 -2.675 1.00 91.62 108 THR A CA 1
ATOM 848 C C . THR A 1 108 ? -8.927 -1.348 -1.595 1.00 91.62 108 THR A C 1
ATOM 850 O O . THR A 1 108 ? -7.703 -1.504 -1.644 1.00 91.62 108 THR A O 1
ATOM 853 N N . ARG A 1 109 ? -9.546 -0.682 -0.613 1.00 93.25 109 ARG A N 1
ATOM 854 C CA . ARG A 1 109 ? -8.870 -0.158 0.579 1.00 93.25 109 ARG A CA 1
ATOM 855 C C . ARG A 1 109 ? -8.810 -1.226 1.663 1.00 93.25 109 ARG A C 1
ATOM 857 O O . ARG A 1 109 ? -9.817 -1.872 1.956 1.00 93.25 109 ARG A O 1
ATOM 864 N N . LEU A 1 110 ? -7.628 -1.396 2.242 1.00 95.69 110 LEU A N 1
ATOM 865 C CA . LEU A 1 110 ? -7.334 -2.406 3.246 1.00 95.69 110 LEU A CA 1
ATOM 866 C C . LEU A 1 110 ? -6.638 -1.773 4.459 1.00 95.69 110 LEU A C 1
ATOM 868 O O . LEU A 1 110 ? -5.807 -0.883 4.286 1.00 95.69 110 LEU A O 1
ATOM 872 N N . GLY A 1 111 ? -6.933 -2.254 5.664 1.00 96.00 111 GLY A N 1
ATOM 873 C CA . GLY A 1 111 ? -6.241 -1.877 6.897 1.00 96.00 111 GLY A CA 1
ATOM 874 C C . GLY A 1 111 ? -5.149 -2.894 7.215 1.00 96.00 111 GLY A C 1
ATOM 875 O O . GLY A 1 111 ? -5.416 -4.094 7.252 1.00 96.00 111 GLY A O 1
ATOM 876 N N . ILE A 1 112 ? -3.899 -2.461 7.407 1.00 97.38 112 ILE A N 1
ATOM 877 C CA . ILE A 1 112 ? -2.808 -3.395 7.728 1.00 97.38 112 ILE A CA 1
ATOM 878 C C . ILE A 1 112 ? -2.959 -3.920 9.158 1.00 97.38 112 ILE A C 1
ATOM 880 O O . ILE A 1 112 ? -2.813 -3.171 10.124 1.00 97.38 112 ILE A O 1
ATOM 884 N N . VAL A 1 113 ? -3.123 -5.235 9.289 1.00 96.81 113 VAL A N 1
ATOM 885 C CA . VAL A 1 113 ? -3.172 -5.933 10.581 1.00 96.81 113 VAL A CA 1
ATOM 886 C C . VAL A 1 113 ? -1.775 -6.361 11.020 1.00 96.81 113 VAL A C 1
ATOM 888 O O . VAL A 1 113 ? -1.392 -6.162 12.175 1.00 96.81 113 VAL A O 1
ATOM 891 N N . GLU A 1 114 ? -1.001 -6.939 10.102 1.00 97.75 114 GLU A N 1
ATOM 892 C CA . GLU A 1 114 ? 0.336 -7.456 10.385 1.00 97.75 114 GLU A CA 1
ATOM 893 C C . GLU A 1 114 ? 1.217 -7.424 9.128 1.00 97.75 114 GLU A C 1
ATOM 895 O O . GLU A 1 114 ? 0.771 -7.700 8.011 1.00 97.75 114 GLU A O 1
ATOM 900 N N . LEU A 1 115 ? 2.494 -7.099 9.322 1.00 98.38 115 LEU A N 1
ATOM 901 C CA . LEU A 1 115 ? 3.508 -7.050 8.276 1.00 98.38 115 LEU A CA 1
ATOM 902 C C . LEU A 1 115 ? 4.460 -8.237 8.455 1.00 98.38 115 LEU A C 1
ATOM 904 O O . LEU A 1 115 ? 5.079 -8.388 9.504 1.00 98.38 115 LEU A O 1
ATOM 908 N N . LYS A 1 116 ? 4.563 -9.101 7.439 1.00 97.56 116 LYS A N 1
ATOM 909 C CA . LYS A 1 116 ? 5.480 -10.252 7.421 1.00 97.56 116 LYS A CA 1
ATOM 910 C C . LYS A 1 116 ? 6.370 -10.180 6.194 1.00 97.56 116 LYS A C 1
ATOM 912 O O . LYS A 1 116 ? 6.005 -9.613 5.171 1.00 97.56 116 LYS A O 1
ATOM 917 N N . THR A 1 117 ? 7.523 -10.837 6.256 1.00 96.56 117 THR A N 1
ATOM 918 C CA . THR A 1 117 ? 8.554 -10.791 5.206 1.00 96.56 117 THR A CA 1
ATOM 919 C C . THR A 1 117 ? 8.022 -11.066 3.793 1.00 96.56 117 THR A C 1
ATOM 921 O O . THR A 1 117 ? 8.451 -10.423 2.835 1.00 96.56 117 THR A O 1
ATOM 924 N N . HIS A 1 118 ? 7.077 -11.998 3.645 1.00 96.12 118 HIS A N 1
ATOM 925 C CA . HIS A 1 118 ? 6.594 -12.459 2.334 1.00 96.12 118 HIS A CA 1
ATOM 926 C C . HIS A 1 118 ? 5.116 -12.168 2.055 1.00 96.12 118 HIS A C 1
ATOM 928 O O . HIS A 1 118 ? 4.645 -12.413 0.945 1.00 96.12 118 HIS A O 1
ATOM 934 N N . VAL A 1 119 ? 4.385 -11.653 3.041 1.00 97.56 119 VAL A N 1
ATOM 935 C CA . VAL A 1 119 ? 2.934 -11.478 2.978 1.00 97.56 119 VAL A CA 1
ATOM 936 C C . VAL A 1 119 ? 2.515 -10.311 3.863 1.00 97.56 119 VAL A C 1
ATOM 938 O O . VAL A 1 119 ? 2.973 -10.189 4.996 1.00 97.56 119 VAL A O 1
ATOM 941 N N . ILE A 1 120 ? 1.607 -9.482 3.356 1.00 98.56 120 ILE A N 1
ATOM 942 C CA . ILE A 1 120 ? 0.902 -8.481 4.159 1.00 98.56 120 ILE A CA 1
ATOM 943 C C . ILE A 1 120 ? -0.443 -9.075 4.570 1.00 98.56 120 ILE A C 1
ATOM 945 O O . ILE A 1 120 ? -1.205 -9.531 3.716 1.00 98.56 120 ILE A O 1
ATOM 949 N N . HIS A 1 121 ? -0.734 -9.072 5.868 1.00 98.31 121 HIS A N 1
ATOM 950 C CA . HIS A 1 121 ? -2.046 -9.426 6.401 1.00 98.31 121 HIS A CA 1
ATOM 951 C C . HIS A 1 121 ? -2.853 -8.152 6.622 1.00 98.31 121 HIS A C 1
ATOM 953 O O . HIS A 1 121 ? -2.406 -7.239 7.320 1.00 98.31 121 HIS A O 1
ATOM 959 N N . ALA A 1 122 ? -4.034 -8.087 6.017 1.00 97.81 122 ALA A N 1
ATOM 960 C CA . ALA A 1 122 ? -4.884 -6.908 6.061 1.00 97.81 122 ALA A CA 1
ATOM 961 C C . ALA A 1 122 ? -6.370 -7.271 6.190 1.00 97.81 122 ALA A C 1
ATOM 963 O O . ALA A 1 122 ? -6.753 -8.422 5.974 1.00 97.81 122 ALA A O 1
ATOM 964 N N . THR A 1 123 ? -7.199 -6.291 6.537 1.00 96.88 123 THR A N 1
ATOM 965 C CA . THR A 1 123 ? -8.669 -6.362 6.537 1.00 96.88 123 THR A CA 1
ATOM 966 C C . THR A 1 123 ? -9.237 -5.509 5.414 1.00 96.88 123 THR A C 1
ATOM 968 O O . THR A 1 123 ? -8.705 -4.444 5.114 1.00 96.88 123 THR A O 1
ATOM 971 N N . ILE A 1 124 ? -10.323 -5.948 4.778 1.00 94.88 124 ILE A N 1
ATOM 972 C CA . ILE A 1 124 ? -11.063 -5.109 3.826 1.00 94.88 124 ILE A CA 1
ATOM 973 C C . ILE A 1 124 ? -11.820 -4.026 4.596 1.00 94.88 124 ILE A C 1
ATOM 975 O O . ILE A 1 124 ? -12.570 -4.329 5.521 1.00 94.88 124 ILE A O 1
ATOM 979 N N . MET A 1 125 ? -11.640 -2.763 4.208 1.00 91.94 125 MET A N 1
ATOM 980 C CA . MET A 1 125 ? -12.173 -1.626 4.968 1.00 91.94 125 MET A CA 1
ATOM 981 C C . MET A 1 125 ? -13.583 -1.205 4.553 1.00 91.94 125 MET A C 1
ATOM 983 O O . MET A 1 125 ? -14.285 -0.579 5.340 1.00 91.94 125 MET A O 1
ATOM 987 N N . THR A 1 126 ? -13.994 -1.497 3.317 1.00 85.06 126 THR A N 1
ATOM 988 C CA . THR A 1 126 ? -15.252 -0.996 2.744 1.00 85.06 126 THR A CA 1
ATOM 989 C C . THR A 1 126 ? -15.953 -2.043 1.877 1.00 85.06 126 THR A C 1
ATOM 991 O O . THR A 1 126 ? -15.340 -3.003 1.407 1.00 85.06 126 THR A O 1
ATOM 994 N N . GLY A 1 127 ? -17.251 -1.836 1.635 1.00 86.25 127 GLY A N 1
ATOM 995 C CA . GLY A 1 127 ? -18.072 -2.680 0.763 1.00 86.25 127 GLY A CA 1
ATOM 996 C C . GLY A 1 127 ? -18.581 -3.959 1.433 1.00 86.25 127 GLY A C 1
ATOM 997 O O . GLY A 1 127 ? -18.447 -4.152 2.636 1.00 86.25 127 GLY A O 1
ATOM 998 N N . GLU A 1 128 ? -19.163 -4.858 0.638 1.00 87.56 128 GLU A N 1
ATOM 999 C CA . GLU A 1 128 ? -19.844 -6.076 1.123 1.00 87.56 128 GLU A CA 1
ATOM 1000 C C . GLU A 1 128 ? -18.931 -7.049 1.884 1.00 87.56 128 GLU A C 1
ATOM 1002 O O . GLU A 1 128 ? -19.400 -7.907 2.629 1.00 87.56 128 GLU A O 1
ATOM 1007 N N . ARG A 1 129 ? -17.615 -6.927 1.688 1.00 91.00 129 ARG A N 1
ATOM 1008 C CA . ARG A 1 129 ? -16.594 -7.785 2.300 1.00 91.00 129 ARG A CA 1
ATOM 1009 C C . ARG A 1 129 ? -15.868 -7.116 3.465 1.00 91.00 129 ARG A C 1
ATOM 1011 O O . ARG A 1 129 ? -14.827 -7.616 3.883 1.00 91.00 129 ARG A O 1
ATOM 1018 N N . GLN A 1 130 ? -16.384 -5.998 3.974 1.00 92.06 130 GLN A N 1
ATOM 1019 C CA . GLN A 1 130 ? -15.788 -5.280 5.097 1.00 92.06 130 GLN A CA 1
ATOM 1020 C C . GLN A 1 130 ? -15.498 -6.217 6.283 1.00 92.06 130 GLN A C 1
ATOM 1022 O O . GLN A 1 130 ? -16.296 -7.089 6.624 1.00 92.06 130 GLN A O 1
ATOM 1027 N N . GLY A 1 131 ? -14.323 -6.052 6.890 1.00 93.81 131 GLY A N 1
ATOM 1028 C CA . GLY A 1 131 ? -13.842 -6.860 8.011 1.00 93.81 131 GLY A CA 1
ATOM 1029 C C . GLY A 1 131 ? -13.240 -8.214 7.620 1.00 93.81 131 GLY A C 1
ATOM 1030 O O . GLY A 1 131 ? -12.626 -8.864 8.464 1.00 93.81 131 GLY A O 1
ATOM 1031 N N . GLN A 1 132 ? -13.349 -8.655 6.359 1.00 96.12 132 GLN A N 1
ATOM 1032 C CA . GLN A 1 132 ? -12.719 -9.907 5.927 1.00 96.12 132 GLN A CA 1
ATOM 1033 C C . GLN A 1 132 ? -11.194 -9.774 5.904 1.00 96.12 132 GLN A C 1
ATOM 1035 O O . GLN A 1 132 ? -10.643 -8.817 5.354 1.00 96.12 132 GLN A O 1
ATOM 1040 N N . HIS A 1 133 ? -10.511 -10.768 6.473 1.00 97.25 133 HIS A N 1
ATOM 1041 C CA . HIS A 1 133 ? -9.057 -10.855 6.445 1.00 97.25 133 HIS A CA 1
ATOM 1042 C C . HIS A 1 133 ? -8.552 -11.402 5.111 1.00 97.25 133 HIS A C 1
ATOM 1044 O O . HIS A 1 133 ? -9.062 -12.394 4.591 1.00 97.25 133 HIS A O 1
ATOM 1050 N N . VAL A 1 134 ? -7.487 -10.790 4.604 1.00 97.50 134 VAL A N 1
ATOM 1051 C CA . VAL A 1 134 ? -6.836 -11.158 3.350 1.00 97.50 134 VAL A CA 1
ATOM 1052 C C . VAL A 1 134 ? -5.319 -11.179 3.506 1.00 97.50 134 VAL A C 1
ATOM 1054 O O . VAL A 1 134 ? -4.743 -10.481 4.344 1.00 97.50 134 VAL A O 1
ATOM 1057 N N . LEU A 1 135 ? -4.668 -11.994 2.678 1.00 97.94 135 LEU A N 1
ATOM 1058 C CA . LEU A 1 135 ? -3.217 -12.091 2.589 1.00 97.94 135 LEU A CA 1
ATOM 1059 C C . LEU A 1 135 ? -2.772 -11.618 1.210 1.00 97.94 135 LEU A C 1
ATOM 1061 O O . LEU A 1 135 ? -3.242 -12.125 0.193 1.00 97.94 135 LEU A O 1
ATOM 1065 N N . ILE A 1 136 ? -1.859 -10.654 1.178 1.00 98.31 136 ILE A N 1
ATOM 1066 C CA . ILE A 1 136 ? -1.388 -10.042 -0.061 1.00 98.31 136 ILE A CA 1
ATOM 1067 C C . ILE A 1 136 ? 0.061 -10.480 -0.283 1.00 98.31 136 ILE A C 1
ATOM 1069 O O . ILE A 1 136 ? 0.931 -10.096 0.506 1.00 98.31 136 ILE A O 1
ATOM 1073 N N . PRO A 1 137 ? 0.350 -11.283 -1.319 1.00 98.00 137 PRO A N 1
ATOM 1074 C CA . PRO A 1 137 ? 1.712 -11.640 -1.690 1.00 98.00 137 PRO A CA 1
ATOM 1075 C C . PRO A 1 137 ? 2.347 -10.566 -2.582 1.00 98.00 137 PRO A C 1
ATOM 1077 O O . PRO A 1 137 ? 1.674 -9.696 -3.140 1.00 98.00 137 PRO A O 1
ATOM 1080 N N . ARG A 1 138 ? 3.666 -10.658 -2.772 1.00 98.00 138 ARG A N 1
ATOM 1081 C CA . ARG A 1 138 ? 4.356 -9.908 -3.831 1.00 98.00 138 ARG A CA 1
ATOM 1082 C C . ARG A 1 138 ? 3.986 -10.464 -5.204 1.00 98.00 138 ARG A C 1
ATOM 1084 O O . ARG A 1 138 ? 3.967 -11.680 -5.384 1.00 98.00 138 ARG A O 1
ATOM 1091 N N . ILE A 1 139 ? 3.801 -9.581 -6.178 1.00 97.19 139 ILE A N 1
ATOM 1092 C CA . ILE A 1 139 ? 3.633 -9.939 -7.589 1.00 97.19 139 ILE A CA 1
ATOM 1093 C C . ILE A 1 139 ? 4.757 -9.356 -8.431 1.00 97.19 139 ILE A C 1
ATOM 1095 O O . ILE A 1 139 ? 5.511 -8.502 -7.969 1.00 97.19 139 ILE A O 1
ATOM 1099 N N . VAL A 1 140 ? 4.856 -9.818 -9.673 1.00 96.44 140 VAL A N 1
ATOM 1100 C CA . VAL A 1 140 ? 5.721 -9.208 -10.678 1.00 96.44 140 VAL A CA 1
ATOM 1101 C C . VAL A 1 140 ? 4.908 -8.188 -11.465 1.00 96.44 140 VAL A C 1
ATOM 1103 O O . VAL A 1 140 ? 3.897 -8.524 -12.075 1.00 96.44 140 VAL A O 1
ATOM 1106 N N . PHE A 1 141 ? 5.367 -6.947 -11.441 1.00 93.81 141 PHE A N 1
ATOM 1107 C CA . PHE A 1 141 ? 4.960 -5.894 -12.351 1.00 93.81 141 PHE A CA 1
ATOM 1108 C C . PHE A 1 141 ? 5.846 -5.931 -13.588 1.00 93.81 141 PHE A C 1
ATOM 1110 O O . PHE A 1 141 ? 7.052 -6.143 -13.470 1.00 93.81 141 PHE A O 1
ATOM 1117 N N . ILE A 1 142 ? 5.246 -5.683 -14.744 1.00 90.75 142 ILE A N 1
ATOM 1118 C CA . ILE A 1 142 ? 5.943 -5.480 -16.010 1.00 90.75 142 ILE A CA 1
ATOM 1119 C C . ILE A 1 142 ? 5.496 -4.106 -16.505 1.00 90.75 142 ILE A C 1
ATOM 1121 O O . ILE A 1 142 ? 4.295 -3.822 -16.504 1.00 90.75 142 ILE A O 1
ATOM 1125 N N . SER A 1 143 ? 6.444 -3.221 -16.801 1.00 87.12 143 SER A N 1
ATOM 1126 C CA . SER A 1 143 ? 6.133 -1.952 -17.455 1.00 87.12 143 SER A CA 1
ATOM 1127 C C . SER A 1 143 ? 5.896 -2.192 -18.934 1.00 87.12 143 SER A C 1
ATOM 1129 O O . SER A 1 143 ? 6.703 -2.868 -19.567 1.00 87.12 143 SER A O 1
ATOM 1131 N N . ASP A 1 144 ? 4.873 -1.566 -19.499 1.00 72.81 144 ASP A N 1
ATOM 1132 C CA . ASP A 1 144 ? 4.694 -1.580 -20.945 1.00 72.81 144 ASP A CA 1
ATOM 1133 C C . ASP A 1 144 ? 5.889 -0.860 -21.594 1.00 72.81 144 ASP A C 1
ATOM 1135 O O . ASP A 1 144 ? 6.152 0.309 -21.296 1.00 72.81 144 ASP A O 1
ATOM 1139 N N . GLY A 1 145 ? 6.628 -1.553 -22.468 1.00 56.34 145 GLY A N 1
ATOM 1140 C CA . GLY A 1 145 ? 7.835 -1.041 -23.139 1.00 56.34 145 GLY A CA 1
ATOM 1141 C C . GLY A 1 145 ? 7.621 0.203 -24.018 1.00 56.34 145 GLY A C 1
ATOM 11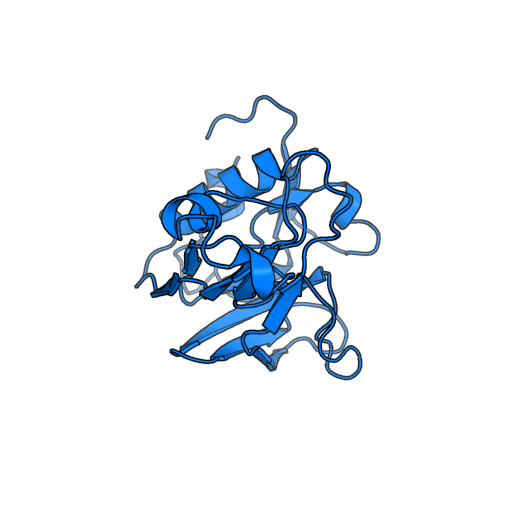42 O O . GLY A 1 145 ? 8.575 0.739 -24.573 1.00 56.34 145 GLY A O 1
ATOM 1143 N N . GLU A 1 146 ? 6.381 0.689 -24.135 1.00 51.28 146 GLU A N 1
ATOM 1144 C CA . GLU A 1 146 ? 6.030 1.950 -24.797 1.00 51.28 146 GLU A CA 1
ATOM 1145 C C . GLU A 1 146 ? 6.128 3.184 -23.890 1.00 51.28 146 GLU A C 1
ATOM 1147 O O . GLU A 1 146 ? 5.928 4.309 -24.362 1.00 51.28 146 GLU A O 1
ATOM 1152 N N . ALA A 1 147 ? 6.449 3.019 -22.603 1.00 55.62 147 ALA A N 1
ATOM 1153 C CA . ALA A 1 147 ? 6.845 4.137 -21.758 1.00 55.62 147 ALA A CA 1
ATOM 1154 C C . ALA A 1 147 ? 8.162 4.723 -22.301 1.00 55.62 147 ALA A C 1
ATOM 1156 O O . ALA A 1 147 ? 9.248 4.351 -21.869 1.00 55.62 147 ALA A O 1
ATOM 1157 N N . ARG A 1 148 ? 8.051 5.652 -23.265 1.00 57.47 148 ARG A N 1
ATOM 1158 C CA . ARG A 1 148 ? 9.142 6.319 -24.012 1.00 57.47 148 ARG A CA 1
ATOM 1159 C C . ARG A 1 148 ? 10.239 6.955 -23.142 1.00 57.47 148 ARG A C 1
ATOM 1161 O O . ARG A 1 148 ? 11.200 7.488 -23.684 1.00 57.47 148 ARG A O 1
ATOM 1168 N N . GLU A 1 149 ? 10.076 6.953 -21.825 1.00 69.94 149 GLU A N 1
ATOM 1169 C CA . GLU A 1 149 ? 11.035 7.470 -20.854 1.00 69.94 149 GLU A CA 1
ATOM 1170 C C . GLU A 1 149 ? 12.242 6.548 -20.646 1.00 69.94 149 GLU A C 1
ATOM 1172 O O . GLU A 1 149 ? 13.320 7.056 -20.346 1.00 69.94 149 GLU A O 1
ATOM 1177 N N . PHE A 1 150 ? 12.106 5.227 -20.835 1.00 75.56 150 PHE A N 1
ATOM 1178 C CA . PHE A 1 150 ? 13.194 4.280 -20.561 1.00 75.56 150 PHE A CA 1
ATOM 1179 C C . PHE A 1 150 ? 13.457 3.336 -21.744 1.00 75.56 150 PHE A C 1
ATOM 1181 O O . PHE A 1 150 ? 12.515 2.852 -22.367 1.00 75.56 150 PHE A O 1
ATOM 1188 N N . PRO A 1 151 ? 14.729 3.018 -22.058 1.00 79.81 151 PRO A N 1
ATOM 1189 C CA . PRO A 1 151 ? 15.086 2.143 -23.178 1.00 79.81 151 PRO A CA 1
ATOM 1190 C C . PRO A 1 151 ? 14.899 0.639 -22.878 1.00 79.81 151 PRO A C 1
ATOM 1192 O O . PRO A 1 151 ? 15.464 -0.202 -23.578 1.00 79.81 151 PRO A O 1
ATOM 1195 N N . PHE A 1 152 ? 14.157 0.286 -21.824 1.00 80.19 152 PHE A N 1
ATOM 1196 C CA . PHE A 1 152 ? 13.951 -1.085 -21.356 1.00 80.19 152 PHE A CA 1
ATOM 1197 C C . PHE A 1 152 ? 12.566 -1.266 -20.723 1.00 80.19 152 PHE A C 1
ATOM 1199 O O . PHE A 1 152 ? 12.024 -0.341 -20.119 1.00 80.19 152 PHE A O 1
ATOM 1206 N N . GLY A 1 153 ? 12.030 -2.488 -20.796 1.00 86.31 153 GLY A N 1
ATOM 1207 C CA . GLY A 1 153 ? 10.900 -2.913 -19.970 1.00 86.31 153 GLY A CA 1
ATOM 1208 C C . GLY A 1 153 ? 11.377 -3.277 -18.562 1.00 86.31 153 GLY A C 1
ATOM 1209 O O . GLY A 1 153 ? 12.228 -4.149 -18.401 1.00 86.31 153 GLY A O 1
ATOM 1210 N N . LEU A 1 154 ? 10.860 -2.610 -17.531 1.00 89.81 154 LEU A N 1
ATOM 1211 C CA . LEU A 1 154 ? 11.123 -2.920 -16.129 1.00 89.81 154 LEU A CA 1
ATOM 1212 C C . LEU A 1 154 ? 10.238 -4.082 -15.662 1.00 89.81 154 LEU A C 1
ATOM 1214 O O . LEU A 1 154 ? 9.009 -3.995 -15.675 1.00 89.81 154 LEU A O 1
ATOM 1218 N N . ARG A 1 155 ? 10.870 -5.124 -15.127 1.00 92.38 155 ARG A N 1
ATOM 1219 C CA . ARG A 1 155 ? 10.230 -6.219 -14.399 1.00 92.38 155 ARG A CA 1
ATOM 1220 C C . ARG A 1 155 ? 10.539 -6.085 -12.906 1.00 92.38 155 ARG A C 1
ATOM 1222 O O . ARG A 1 155 ? 11.663 -6.339 -12.479 1.00 92.38 155 ARG A O 1
ATOM 1229 N N . ARG A 1 156 ? 9.538 -5.714 -12.102 1.00 94.69 156 ARG A N 1
ATOM 1230 C CA . ARG A 1 156 ? 9.675 -5.426 -10.660 1.00 94.69 156 ARG A CA 1
ATOM 1231 C C . ARG A 1 156 ? 8.826 -6.365 -9.809 1.00 94.69 156 ARG A C 1
ATOM 1233 O O . ARG A 1 156 ? 7.603 -6.354 -9.909 1.00 94.69 156 ARG A O 1
ATOM 1240 N N . LYS A 1 157 ? 9.441 -7.138 -8.912 1.00 96.94 157 LYS A N 1
ATOM 1241 C CA . LYS A 1 157 ? 8.726 -7.961 -7.921 1.00 96.94 157 LYS A CA 1
ATOM 1242 C C . LYS A 1 157 ? 8.502 -7.187 -6.623 1.00 96.94 157 LYS A C 1
ATOM 1244 O O . LYS A 1 157 ? 9.454 -6.943 -5.883 1.00 96.94 157 LYS A O 1
ATOM 1249 N N . GLN A 1 158 ? 7.252 -6.846 -6.316 1.00 97.81 158 GLN A N 1
ATOM 1250 C CA . GLN A 1 158 ? 6.881 -6.056 -5.134 1.00 97.81 158 GLN A CA 1
ATOM 1251 C C . GLN A 1 158 ? 5.423 -6.320 -4.711 1.00 97.81 158 GLN A C 1
ATOM 1253 O O . GLN A 1 158 ? 4.651 -6.920 -5.460 1.00 97.81 158 GLN A O 1
ATOM 1258 N N . PHE A 1 159 ? 5.027 -5.908 -3.504 1.00 98.19 159 PHE A N 1
ATOM 1259 C CA . PHE A 1 159 ? 3.619 -5.941 -3.095 1.00 98.19 159 PHE A CA 1
ATOM 1260 C C . PHE A 1 159 ? 2.758 -5.009 -3.963 1.00 98.19 159 PHE A C 1
ATOM 1262 O O . PHE A 1 159 ? 3.164 -3.876 -4.223 1.00 98.19 159 PHE A O 1
ATOM 1269 N N . PRO A 1 160 ? 1.561 -5.443 -4.398 1.00 97.12 160 PRO A N 1
ATOM 1270 C CA . PRO A 1 160 ? 0.683 -4.636 -5.233 1.00 97.12 160 PRO A CA 1
ATOM 1271 C C . PRO A 1 160 ? -0.165 -3.650 -4.439 1.00 97.12 160 PRO A C 1
ATOM 1273 O O . PRO A 1 160 ? -1.383 -3.608 -4.605 1.00 97.12 160 PRO A O 1
ATOM 1276 N N . VAL A 1 161 ? 0.468 -2.872 -3.564 1.00 96.56 161 VAL A N 1
ATOM 1277 C CA . VAL A 1 161 ? -0.216 -1.953 -2.653 1.00 96.56 161 VAL A CA 1
ATOM 1278 C C . VAL A 1 161 ? 0.532 -0.634 -2.532 1.00 96.56 161 VAL A C 1
ATOM 1280 O O . VAL A 1 161 ? 1.747 -0.574 -2.693 1.00 96.56 161 VAL A O 1
ATOM 1283 N N . GLN A 1 162 ? -0.204 0.413 -2.187 1.00 94.19 162 GLN A N 1
ATOM 1284 C CA . GLN A 1 162 ? 0.338 1.718 -1.817 1.00 94.19 162 GLN A CA 1
ATOM 1285 C C . GLN A 1 162 ? -0.433 2.266 -0.611 1.00 94.19 162 GLN A C 1
ATOM 1287 O O . GLN A 1 162 ? -1.605 1.909 -0.459 1.00 94.19 162 GLN A O 1
ATOM 1292 N N . PRO A 1 163 ? 0.160 3.131 0.232 1.00 95.00 163 PRO A N 1
ATOM 1293 C CA . PRO A 1 163 ? -0.595 3.835 1.264 1.00 95.00 163 PRO A CA 1
ATOM 1294 C C . PRO A 1 163 ? -1.786 4.598 0.669 1.00 95.00 163 PRO A C 1
ATOM 1296 O O . PRO A 1 163 ? -1.745 5.058 -0.473 1.00 95.00 163 PRO A O 1
ATOM 1299 N N . ALA A 1 164 ? -2.863 4.705 1.439 1.00 93.00 164 ALA A N 1
ATOM 1300 C CA . ALA A 1 164 ? -4.156 5.202 0.980 1.00 93.00 164 ALA A CA 1
ATOM 1301 C C . ALA A 1 164 ? -4.731 6.270 1.919 1.00 93.00 164 ALA A C 1
ATOM 1303 O O . ALA A 1 164 ? -5.920 6.239 2.249 1.00 93.00 164 ALA A O 1
ATOM 1304 N N . PHE A 1 165 ? -3.885 7.210 2.349 1.00 93.00 165 PHE A N 1
ATOM 1305 C CA . PHE A 1 165 ? -4.311 8.430 3.043 1.00 93.00 165 PHE A CA 1
ATOM 1306 C C . PHE A 1 165 ? -4.785 9.505 2.060 1.00 93.00 165 PHE A C 1
ATOM 1308 O O . PHE A 1 165 ? -5.632 10.342 2.388 1.00 93.00 165 PHE A O 1
ATOM 1315 N N . ALA A 1 166 ? -4.231 9.480 0.851 1.00 91.81 166 ALA A N 1
ATOM 1316 C CA . ALA A 1 166 ? -4.641 10.302 -0.266 1.00 91.81 166 ALA A CA 1
ATOM 1317 C C . ALA A 1 166 ? -4.884 9.459 -1.523 1.00 91.81 166 ALA A C 1
ATOM 1319 O O . ALA A 1 166 ? -4.304 8.387 -1.705 1.00 91.81 166 ALA A O 1
ATOM 1320 N N . MET A 1 167 ? -5.717 9.977 -2.420 1.00 89.19 167 MET A N 1
ATOM 1321 C CA . MET A 1 167 ? -5.948 9.428 -3.753 1.00 89.19 167 MET A CA 1
ATOM 1322 C C . MET A 1 167 ? -6.250 10.549 -4.749 1.00 89.19 167 MET A C 1
ATOM 1324 O O . MET A 1 167 ? -6.524 11.687 -4.366 1.00 89.19 167 MET A O 1
ATOM 1328 N N . THR A 1 168 ? -6.179 10.249 -6.044 1.00 86.56 168 THR A N 1
ATOM 1329 C CA . THR A 1 168 ? -6.556 11.235 -7.058 1.00 86.56 168 THR A CA 1
ATOM 1330 C C . THR A 1 168 ? -8.074 11.344 -7.169 1.00 86.56 168 THR A C 1
ATOM 1332 O O . THR A 1 168 ? -8.787 10.369 -6.945 1.00 86.56 168 THR A O 1
ATOM 1335 N N . ILE A 1 169 ? -8.580 12.511 -7.568 1.00 83.50 169 ILE A N 1
ATOM 1336 C CA . ILE A 1 169 ? -10.017 12.731 -7.807 1.00 83.50 169 ILE A CA 1
ATOM 1337 C C . ILE A 1 169 ? -10.562 11.716 -8.824 1.00 83.50 169 ILE A C 1
ATOM 1339 O O . ILE A 1 169 ? -11.636 11.165 -8.638 1.00 83.50 169 ILE A O 1
ATOM 1343 N N . ASN A 1 170 ? -9.789 11.364 -9.851 1.00 77.81 170 ASN A N 1
ATOM 1344 C CA . ASN A 1 170 ? -10.215 10.364 -10.837 1.00 77.81 170 ASN A CA 1
ATOM 1345 C C . ASN A 1 170 ? -10.406 8.958 -10.232 1.00 77.81 170 ASN A C 1
ATOM 1347 O O . ASN A 1 170 ? -11.120 8.140 -10.803 1.00 77.81 170 ASN A O 1
ATOM 1351 N N . LYS A 1 171 ? -9.776 8.658 -9.087 1.00 75.19 171 LYS A N 1
ATOM 1352 C CA . LYS A 1 171 ? -9.887 7.368 -8.385 1.00 75.19 171 LYS A CA 1
ATOM 1353 C C . LYS A 1 171 ? -11.088 7.296 -7.434 1.00 75.19 171 LYS A C 1
ATOM 1355 O O . LYS A 1 171 ? -11.361 6.213 -6.926 1.00 75.19 171 LYS A O 1
ATOM 1360 N N . THR A 1 172 ? -11.803 8.398 -7.195 1.00 71.25 172 THR A N 1
ATOM 1361 C CA . THR A 1 172 ? -12.968 8.411 -6.290 1.00 71.25 172 THR A CA 1
ATOM 1362 C C . THR A 1 172 ? -14.276 8.041 -6.967 1.00 71.25 172 THR A C 1
ATOM 1364 O O . THR A 1 172 ? -15.278 7.844 -6.281 1.00 71.25 172 THR A O 1
ATOM 1367 N N . GLN A 1 173 ? -14.300 7.946 -8.297 1.00 68.56 173 GLN A N 1
ATOM 1368 C CA . GLN A 1 173 ? -15.518 7.625 -9.026 1.00 68.56 173 GLN A CA 1
ATOM 1369 C C . GLN A 1 173 ? -16.048 6.250 -8.587 1.00 68.56 173 GLN A C 1
ATOM 1371 O O . GLN A 1 173 ? -15.377 5.234 -8.748 1.00 68.56 173 GLN A O 1
ATOM 1376 N N . GLY A 1 174 ? -17.251 6.231 -8.006 1.00 64.25 174 GLY A N 1
ATOM 1377 C CA . GLY A 1 174 ? -17.885 5.018 -7.477 1.00 64.25 174 GLY A CA 1
ATOM 1378 C C . GLY A 1 174 ? -17.510 4.651 -6.035 1.00 64.25 174 GLY A C 1
ATOM 1379 O O . GLY A 1 174 ? -17.994 3.637 -5.540 1.00 64.25 174 GLY A O 1
ATOM 1380 N N . GLN A 1 175 ? -16.698 5.455 -5.338 1.00 69.06 175 GLN A N 1
ATOM 1381 C CA . GLN A 1 175 ? -16.426 5.278 -3.907 1.00 69.06 175 GLN A CA 1
ATOM 1382 C C . GLN A 1 175 ? -17.287 6.221 -3.061 1.00 69.06 175 GLN A C 1
ATOM 1384 O O . GLN A 1 175 ? -17.452 7.393 -3.393 1.00 69.06 175 GLN A O 1
ATOM 1389 N N . THR A 1 176 ? -17.806 5.718 -1.939 1.00 69.56 176 THR A N 1
ATOM 1390 C CA . THR A 1 176 ? -18.477 6.543 -0.923 1.00 69.56 176 THR A CA 1
ATOM 1391 C C . THR A 1 176 ? -17.491 6.817 0.206 1.00 69.56 176 THR A C 1
ATOM 1393 O O . THR A 1 176 ? -17.016 5.878 0.840 1.00 69.56 176 THR A O 1
ATOM 1396 N N . VAL A 1 177 ? -17.169 8.090 0.446 1.00 75.44 177 VAL A N 1
ATOM 1397 C CA . VAL A 1 177 ? -16.302 8.531 1.548 1.00 75.44 177 VAL A CA 1
ATOM 1398 C C . VAL A 1 177 ? -16.947 9.740 2.221 1.00 75.44 177 VAL A C 1
ATOM 1400 O O . VAL A 1 177 ? -17.432 10.634 1.531 1.00 75.44 177 VAL A O 1
ATOM 1403 N N . GLN A 1 178 ? -16.974 9.759 3.554 1.00 79.50 178 GLN A N 1
ATOM 1404 C CA . GLN A 1 178 ? -17.701 10.773 4.328 1.00 79.50 178 GLN A CA 1
ATOM 1405 C C . GLN A 1 178 ? -16.882 12.054 4.529 1.00 79.50 178 GLN A C 1
ATOM 1407 O O . GLN A 1 178 ? -17.399 13.159 4.381 1.00 79.50 178 GLN A O 1
ATOM 1412 N N . ASN A 1 179 ? -15.588 11.912 4.818 1.00 83.44 179 ASN A N 1
ATOM 1413 C CA . ASN A 1 179 ? -14.713 13.011 5.201 1.00 83.44 179 ASN A CA 1
ATOM 1414 C C . ASN A 1 179 ? -13.624 13.185 4.141 1.00 83.44 179 ASN A C 1
ATOM 1416 O O . ASN A 1 179 ? -12.668 12.410 4.055 1.00 83.44 179 ASN A O 1
ATOM 1420 N N . LEU A 1 180 ? -13.784 14.220 3.321 1.00 85.44 180 LEU A N 1
ATOM 1421 C CA . LEU A 1 180 ? -12.919 14.492 2.180 1.00 85.44 180 LEU A CA 1
ATOM 1422 C C . LEU A 1 180 ? -12.133 15.782 2.392 1.00 85.44 180 LEU A C 1
ATOM 1424 O O . LEU A 1 180 ? -12.707 16.846 2.609 1.00 85.44 180 LEU A O 1
ATOM 1428 N N . GLY A 1 181 ? -10.810 15.690 2.288 1.00 85.25 181 GLY A N 1
ATOM 1429 C CA . GLY A 1 181 ? -9.939 16.859 2.182 1.00 85.25 181 GLY A CA 1
ATOM 1430 C C . GLY A 1 181 ? -9.636 17.116 0.715 1.00 85.25 181 GLY A C 1
ATOM 1431 O O . GLY A 1 181 ? -9.147 16.216 0.046 1.00 85.25 181 GLY A O 1
ATOM 1432 N N . LEU A 1 182 ? -9.909 18.307 0.190 1.00 85.75 182 LEU A N 1
ATOM 1433 C CA . LEU A 1 182 ? -9.569 18.654 -1.193 1.00 85.75 182 LEU A CA 1
ATOM 1434 C C . LEU A 1 182 ? -8.253 19.424 -1.228 1.00 85.75 182 LEU A C 1
ATOM 1436 O O . LEU A 1 182 ? -8.138 20.486 -0.622 1.00 85.75 182 LEU A O 1
ATOM 1440 N N . CYS A 1 183 ? -7.280 18.905 -1.973 1.00 80.75 183 CYS A N 1
ATOM 1441 C CA . CYS A 1 183 ? -5.980 19.532 -2.128 1.00 80.75 183 CYS A CA 1
ATOM 1442 C C . CYS A 1 183 ? -5.714 19.966 -3.571 1.00 80.75 183 CYS A C 1
ATOM 1444 O O . CYS A 1 183 ? -5.406 19.148 -4.444 1.00 80.75 183 CYS A O 1
ATOM 1446 N N . THR A 1 184 ? -5.788 21.274 -3.820 1.00 74.81 184 THR A N 1
ATOM 1447 C CA . THR A 1 184 ? -5.515 21.888 -5.126 1.00 74.81 184 THR A CA 1
ATOM 1448 C C . THR A 1 184 ? -4.157 22.586 -5.109 1.00 74.81 184 THR A C 1
ATOM 1450 O O . THR A 1 184 ? -4.049 23.636 -4.489 1.00 74.81 184 THR A O 1
ATOM 1453 N N . SER A 1 185 ? -3.144 21.987 -5.755 1.00 58.59 185 SER A N 1
ATOM 1454 C CA . SER A 1 185 ? -1.798 22.497 -6.142 1.00 58.59 185 SER A CA 1
ATOM 1455 C C . SER A 1 185 ? -0.942 23.338 -5.161 1.00 58.59 185 S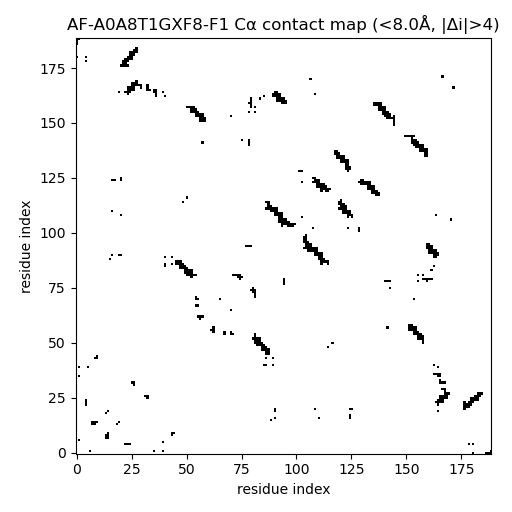ER A C 1
ATOM 1457 O O . SER A 1 185 ? 0.239 23.521 -5.436 1.00 58.59 185 SER A O 1
ATOM 1459 N N . HIS A 1 186 ? -1.460 23.783 -4.015 1.00 56.09 186 HIS A N 1
ATOM 1460 C CA . HIS A 1 186 ? -0.859 24.722 -3.059 1.00 56.09 186 HIS A CA 1
ATOM 1461 C C . HIS A 1 186 ? -1.241 24.376 -1.605 1.00 56.09 186 HIS A C 1
ATOM 1463 O O . HIS A 1 186 ? -1.504 25.259 -0.789 1.00 56.09 186 HIS A O 1
ATOM 1469 N N . CYS A 1 187 ? -1.321 23.093 -1.252 1.00 51.19 187 CYS A N 1
ATOM 1470 C CA . CYS A 1 187 ? -1.549 22.719 0.145 1.00 51.19 187 CYS A CA 1
ATOM 1471 C C . CYS A 1 187 ? -0.260 22.888 0.941 1.00 51.19 187 CYS A C 1
ATOM 1473 O O . CYS A 1 187 ? 0.766 22.320 0.569 1.00 51.19 187 CYS A O 1
ATOM 1475 N N . ARG A 1 188 ? -0.327 23.659 2.030 1.00 47.12 188 ARG A N 1
ATOM 1476 C CA . ARG A 1 188 ? 0.711 23.648 3.062 1.00 47.12 188 ARG A CA 1
ATOM 1477 C C . ARG A 1 188 ? 0.695 22.280 3.748 1.00 47.12 188 ARG A C 1
ATOM 1479 O O . ARG A 1 188 ? -0.389 21.759 4.031 1.00 47.12 188 ARG A O 1
ATOM 1486 N N . GLU A 1 189 ? 1.891 21.719 3.905 1.00 46.50 189 GLU A N 1
ATOM 1487 C CA . GLU A 1 189 ? 2.170 20.500 4.676 1.00 46.50 189 GLU A CA 1
ATOM 1488 C C . GLU A 1 189 ? 1.673 20.610 6.119 1.00 46.50 189 GLU A C 1
ATOM 1490 O O . GLU A 1 189 ? 1.652 21.746 6.648 1.00 46.50 189 GLU A O 1
#

Radius of gyration: 16.95 Å; Cα contacts (8 Å, |Δi|>4): 360; chains: 1; bounding box: 44×38×45 Å

Organism: NCBI:txid29920

Sequence (189 aa):
MVDEMYADINNPEIANDEYFANRTILTTTNAVVQRINEAVTQRLEGVSQEYLSTDSVEEDEKVNFFEQEVLHTVNINGISPHKLTLKKGTPIMMMRNLNPDLGLCNGTRLGIVELKTHVIHATIMTGERQGQHVLIPRIVFISDGEAREFPFGLRRKQFPVQPAFAMTINKTQGQTVQNLGLCTSHCRE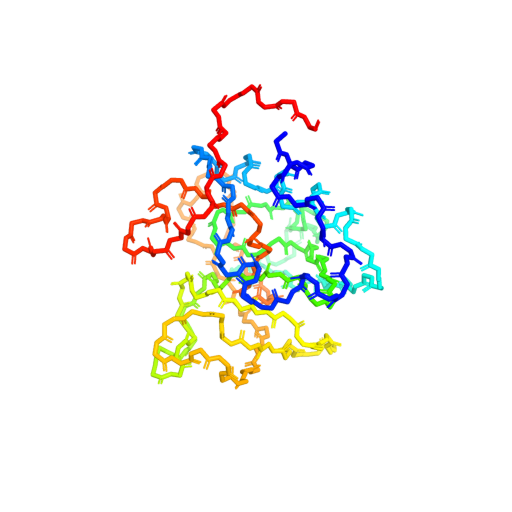

Solvent-accessible surface area (backbone atoms only — not comparable to full-atom values): 10946 Å² total; per-residue (Å²): 96,64,63,70,77,48,64,51,59,74,36,78,92,58,50,40,58,65,51,52,49,34,36,38,32,34,25,88,41,69,71,59,24,51,54,51,27,51,56,52,56,70,70,44,69,78,70,75,47,77,43,74,45,52,75,46,46,67,52,74,91,52,47,85,79,54,59,67,70,62,60,54,69,57,78,52,93,90,48,62,57,32,74,42,78,47,41,62,66,42,44,25,24,28,62,46,70,80,39,62,95,76,59,40,26,56,68,37,45,28,29,29,71,42,84,50,101,70,37,40,34,28,27,30,43,60,73,100,55,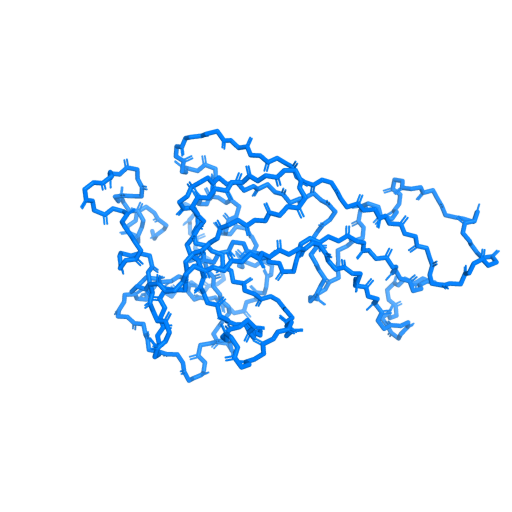46,71,42,75,49,77,46,54,62,42,77,41,72,48,67,66,78,51,85,88,47,104,60,28,48,29,37,36,36,50,51,52,43,67,40,56,28,39,37,57,84,73,44,74,94,61,86,65,81,43,75,44,83,44,73,101,72,70,68,127

Mean predicted aligned error: 6.1 Å

Foldseek 3Di:
DLCVQCVCCAPPVQLDLQSLQQAAEAEADVVVVQVSLVVNQVVHDDDKDKDAKDKAFPDPVCRPVDDVVVLQPDDDPLDDHRIAIHGQQFWKFFSAADDVVQVNHGGFIWGFHDDDRFWTWTAGSDDPRGRDIDIWGWDWDWDDCPPVPDNTIMTITGTRMDGGRYDYPVSCVPPDHNHYHYDYPDDDD